Protein AF-A0A355AY82-F1 (afdb_monomer_lite)

Radius of gyration: 20.0 Å; chains: 1; bounding box: 48×55×47 Å

Foldseek 3Di:
DCLQVDVVNVWHFQWEQEQPARDIDGPDDPCDFTRHLPQWDDPHDTPCSNPDHGYHYDFQFFWDQDPNFTAGPVGDTDDPVQWDFADWPQHPHTGITGAGDQSNLVSVLVVLQVCCVVPVDPFFDFSCVTPPPVDQPPHPNHPRQVSGCVRVVVVVSDDPVDDPFQKKWFADQWWFFFADADPPGDGLDGTDGGGFIWGFDDDDDQKTWTFTPDDPRRTGITGNVRIGGD

pLDDT: mean 87.98, std 11.62, range [38.06, 98.38]

Sequence (230 aa):
MRWLCGPAARASAHLVLGRGGGQIVQLAPFNVETWHAGQSRWAGHSGLNGCSIGVEIANAGRLVRSGGALRTWYGATVPDGEALRARHKHEDAPAYWHAYTALQLERALDLARCLAAAYELADILGHEDISPGRKSDPAPAFPLEKIRAAVLDRAAEIDPAFPLEKFREVAPPALNIRIGPGTRFPLADAPLPRGARLRLLEERGGWSRVRVTGGDGLEGWVSSAYIRLV

Secondary structure (DSSP, 8-state):
--GGGSGGG----SEEE-TTT--EEE-S-TTS--SSS-S-EETTEE-GGGG---EEE----EEEEETTEEE-TTSPEEPGGGEEEEE-TT-SSEEEEEPPPHHHHHHHHHHHHHHHHHHT-S----HHHHSTTT---S-TTS-HHHHHHHHTT-GGG--TTS----EEEE-SSEE--BSSSSTTSPBSSSPEETT-EEEEEEEETTEEEEEESSSS--EEEEEGGGEEE-

Structure (mmCIF, N/CA/C/O backbone):
data_AF-A0A355AY82-F1
#
_entry.id   AF-A0A355AY82-F1
#
loop_
_atom_site.group_PDB
_atom_site.id
_atom_site.type_symbol
_atom_site.label_atom_id
_atom_site.label_alt_id
_atom_site.label_comp_id
_atom_site.label_asym_id
_atom_site.label_entity_id
_atom_site.label_seq_id
_atom_site.pdbx_PDB_ins_code
_atom_site.Cartn_x
_atom_site.Cartn_y
_atom_site.Cartn_z
_atom_site.occupancy
_atom_site.B_iso_or_equiv
_atom_site.auth_seq_id
_atom_site.auth_comp_id
_atom_site.auth_asym_id
_atom_site.auth_atom_id
_atom_site.pdbx_PDB_model_num
ATOM 1 N N . MET A 1 1 ? -8.324 10.052 -9.491 1.00 58.62 1 MET A N 1
ATOM 2 C CA . MET A 1 1 ? -7.471 9.145 -10.295 1.00 58.62 1 MET A CA 1
ATOM 3 C C . MET A 1 1 ? -7.012 9.718 -11.643 1.00 58.62 1 MET A C 1
ATOM 5 O O . MET A 1 1 ? -6.029 9.214 -12.150 1.00 58.62 1 MET A O 1
ATOM 9 N N . ARG A 1 2 ? -7.616 10.783 -12.210 1.00 66.44 2 ARG A N 1
ATOM 10 C CA . ARG A 1 2 ? -7.175 11.360 -13.505 1.00 66.44 2 ARG A CA 1
ATOM 11 C C . ARG A 1 2 ? -5.931 12.269 -13.470 1.00 66.44 2 ARG A C 1
ATOM 13 O O . ARG A 1 2 ? -5.403 12.562 -14.532 1.00 66.44 2 ARG A O 1
ATOM 20 N N . TRP A 1 3 ? -5.468 12.719 -12.297 1.00 80.25 3 TRP A N 1
ATOM 21 C CA . TRP A 1 3 ? -4.371 13.701 -12.196 1.00 80.25 3 TRP A CA 1
ATOM 22 C C . TRP A 1 3 ? -3.074 13.218 -12.866 1.00 80.25 3 TRP A C 1
ATOM 24 O O . TRP A 1 3 ? -2.561 13.910 -13.735 1.00 80.25 3 TRP A O 1
ATOM 34 N N . LEU A 1 4 ? -2.618 11.999 -12.555 1.00 84.50 4 LEU A N 1
ATOM 35 C CA . LEU A 1 4 ? -1.378 11.406 -13.090 1.00 84.50 4 LEU A CA 1
ATOM 36 C C . LEU A 1 4 ? -1.417 11.081 -14.595 1.00 84.50 4 LEU A C 1
ATOM 38 O O . LEU A 1 4 ? -0.396 10.718 -15.168 1.00 84.50 4 LEU A O 1
ATOM 42 N N . CYS A 1 5 ? -2.580 11.199 -15.239 1.00 82.62 5 CYS A N 1
ATOM 43 C CA . CYS A 1 5 ? -2.722 11.043 -16.688 1.00 82.62 5 CYS A CA 1
ATOM 44 C C . CYS A 1 5 ? -2.643 12.388 -17.430 1.00 82.62 5 CYS A C 1
ATOM 46 O O . CYS A 1 5 ? -2.661 12.411 -18.658 1.00 82.62 5 CYS A O 1
ATOM 48 N N . GLY A 1 6 ? -2.629 13.512 -16.704 1.00 83.38 6 GLY A N 1
ATOM 49 C CA . GLY A 1 6 ? -2.616 14.852 -17.277 1.00 83.38 6 GLY A CA 1
ATOM 50 C C . GLY A 1 6 ? -1.202 15.439 -17.357 1.00 83.38 6 GLY A C 1
ATOM 51 O O . GLY A 1 6 ? -0.415 15.261 -16.428 1.00 83.38 6 GLY A O 1
ATOM 52 N N . PRO A 1 7 ? -0.881 16.229 -18.399 1.00 82.12 7 PRO A N 1
ATOM 53 C CA . PRO A 1 7 ? 0.446 16.835 -18.552 1.00 82.12 7 PRO A CA 1
ATOM 54 C C . PRO A 1 7 ? 0.803 17.798 -17.405 1.00 82.12 7 PRO A C 1
ATOM 56 O O . PRO A 1 7 ? 1.976 17.973 -17.079 1.00 82.12 7 PRO A O 1
ATOM 59 N N . ALA A 1 8 ? -0.203 18.382 -16.744 1.00 87.12 8 ALA A N 1
ATOM 60 C CA . ALA A 1 8 ? -0.018 19.273 -15.601 1.00 87.12 8 ALA A CA 1
ATOM 61 C C . ALA A 1 8 ? 0.600 18.583 -14.371 1.00 87.12 8 ALA A C 1
ATOM 63 O O . ALA A 1 8 ? 1.224 19.260 -13.556 1.00 87.12 8 ALA A O 1
ATOM 64 N N . ALA A 1 9 ? 0.467 17.257 -14.237 1.00 84.75 9 ALA A N 1
ATOM 65 C CA . ALA A 1 9 ? 1.031 16.529 -13.104 1.00 84.75 9 ALA A CA 1
ATOM 66 C C . ALA A 1 9 ? 2.562 16.504 -13.121 1.00 84.75 9 ALA A C 1
ATOM 68 O O . ALA A 1 9 ? 3.173 16.397 -12.061 1.00 84.75 9 ALA A O 1
ATOM 69 N N . ARG A 1 10 ? 3.176 16.595 -14.314 1.00 88.62 10 ARG A N 1
ATOM 70 C CA . ARG A 1 10 ? 4.633 16.473 -14.522 1.00 88.62 10 ARG A CA 1
ATOM 71 C C . ARG A 1 10 ? 5.236 15.225 -13.850 1.00 88.62 10 ARG A C 1
ATOM 73 O O . ARG A 1 10 ? 6.415 15.214 -13.510 1.00 88.62 10 ARG A O 1
ATOM 80 N N . ALA A 1 11 ? 4.410 14.199 -13.664 1.00 92.88 11 ALA A N 1
ATOM 81 C CA . ALA A 1 11 ? 4.710 12.923 -13.037 1.00 92.88 11 ALA A CA 1
ATOM 82 C C . ALA A 1 11 ? 3.683 11.889 -13.517 1.00 92.88 11 ALA A C 1
ATOM 84 O O . ALA A 1 11 ? 2.543 12.243 -13.832 1.00 92.88 11 ALA A O 1
ATOM 85 N N . SER A 1 12 ? 4.081 10.624 -13.558 1.00 96.00 12 SER A N 1
ATOM 86 C CA . SER A 1 12 ? 3.214 9.497 -13.909 1.00 96.00 12 SER A CA 1
ATOM 87 C C . SER A 1 12 ? 3.677 8.234 -13.189 1.00 96.00 12 SER A C 1
ATOM 89 O O . SER A 1 12 ? 4.809 8.167 -12.721 1.00 96.00 12 SER A O 1
ATOM 91 N N . ALA A 1 13 ? 2.809 7.230 -13.105 1.00 97.25 13 ALA A N 1
ATOM 92 C CA . ALA A 1 13 ? 3.100 5.937 -12.493 1.00 97.25 13 ALA A CA 1
ATOM 93 C C . ALA A 1 13 ? 2.463 4.818 -13.318 1.00 97.25 13 ALA A C 1
ATOM 95 O O . ALA A 1 13 ? 1.551 5.076 -14.105 1.00 97.25 13 ALA A O 1
ATOM 96 N N . HIS A 1 14 ? 2.909 3.577 -13.131 1.00 98.25 14 HIS A N 1
ATOM 97 C CA . HIS A 1 14 ? 2.295 2.434 -13.806 1.00 98.25 14 HIS A CA 1
ATOM 98 C C . HIS A 1 14 ? 0.976 2.055 -13.148 1.00 98.25 14 HIS A C 1
ATOM 100 O O . HIS A 1 14 ? 0.006 1.757 -13.841 1.00 98.25 14 HIS A O 1
ATOM 106 N N . LEU A 1 15 ? 0.933 2.086 -11.815 1.00 97.88 15 LEU A N 1
ATOM 107 C CA . LEU A 1 15 ? -0.210 1.642 -11.025 1.00 97.88 15 LEU A CA 1
ATOM 108 C C . LEU A 1 15 ? -0.613 2.697 -10.000 1.00 97.88 15 LEU A C 1
ATOM 110 O O . LEU A 1 15 ? 0.238 3.377 -9.431 1.00 97.88 15 LEU A O 1
ATOM 114 N N . VAL A 1 16 ? -1.914 2.783 -9.723 1.00 96.94 16 VAL A N 1
ATOM 115 C CA . VAL A 1 16 ? -2.463 3.534 -8.589 1.00 96.94 16 VAL A CA 1
ATOM 116 C C . VAL A 1 16 ? -3.332 2.620 -7.738 1.00 96.94 16 VAL A C 1
ATOM 118 O O . VAL A 1 16 ? -4.312 2.063 -8.232 1.00 96.94 16 VAL A O 1
ATOM 121 N N . LEU A 1 17 ? -3.022 2.537 -6.447 1.00 95.62 17 LEU A N 1
ATOM 122 C CA . LEU A 1 17 ? -3.829 1.871 -5.435 1.00 95.62 17 LEU A CA 1
ATOM 123 C C . LEU A 1 17 ? -4.723 2.884 -4.705 1.00 95.62 17 LEU A C 1
ATOM 125 O O . LEU A 1 17 ? -4.252 3.784 -4.006 1.00 95.62 17 LEU A O 1
ATOM 129 N N . GLY A 1 18 ? -6.036 2.739 -4.864 1.00 93.56 18 GLY A N 1
ATOM 130 C CA . GLY A 1 18 ? -7.030 3.608 -4.237 1.00 93.56 18 GLY A CA 1
ATOM 131 C C . GLY A 1 18 ? -7.314 3.282 -2.765 1.00 93.56 18 GLY A C 1
ATOM 132 O O . GLY A 1 18 ? -7.156 2.150 -2.317 1.00 93.56 18 GLY A O 1
ATOM 133 N N . ARG A 1 19 ? -7.783 4.288 -2.010 1.00 88.12 19 ARG A N 1
ATOM 134 C CA . ARG A 1 19 ? -8.076 4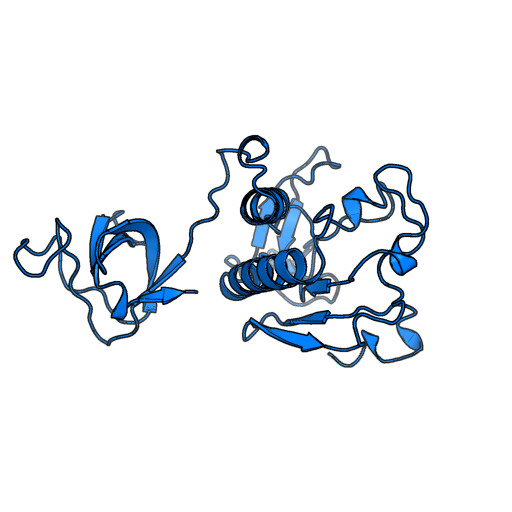.169 -0.567 1.00 88.12 19 ARG A CA 1
ATOM 135 C C . ARG A 1 19 ? -9.386 3.441 -0.243 1.00 88.12 19 ARG A C 1
ATOM 137 O O . ARG A 1 19 ? -9.411 2.627 0.672 1.00 88.12 19 ARG A O 1
ATOM 144 N N . GLY A 1 20 ? -10.464 3.768 -0.963 1.00 74.19 20 GLY A N 1
ATOM 145 C CA . GLY A 1 20 ? -11.844 3.420 -0.582 1.00 74.19 20 GLY A CA 1
ATOM 146 C C . GLY A 1 20 ? -12.311 2.001 -0.922 1.00 74.19 20 GLY A C 1
ATOM 147 O O . GLY A 1 20 ? -13.353 1.590 -0.430 1.00 74.19 20 GLY A O 1
ATOM 148 N N . GLY A 1 21 ? -11.571 1.252 -1.744 1.00 65.06 21 GLY A N 1
ATOM 149 C CA . GLY A 1 21 ? -11.970 -0.103 -2.147 1.00 65.06 21 GLY A CA 1
ATOM 150 C C . GLY A 1 21 ? -10.816 -1.009 -2.564 1.00 65.06 21 GLY A C 1
ATOM 151 O O . GLY A 1 21 ? -11.058 -2.037 -3.187 1.00 65.06 21 GLY A O 1
ATOM 152 N N . GLY A 1 22 ? -9.566 -0.632 -2.268 1.00 72.44 22 GLY A N 1
ATOM 153 C CA . GLY A 1 22 ? -8.396 -1.434 -2.640 1.00 72.44 22 GLY A CA 1
ATOM 154 C C . GLY A 1 22 ? -8.193 -1.581 -4.148 1.00 72.44 22 GLY A C 1
ATOM 155 O O . GLY A 1 22 ? -7.462 -2.465 -4.589 1.00 72.44 22 GLY A O 1
ATOM 156 N N . GLN A 1 23 ? -8.861 -0.749 -4.948 1.00 89.44 23 GLN A N 1
ATOM 157 C CA . GLN A 1 23 ? -8.806 -0.836 -6.394 1.00 89.44 23 GLN A CA 1
ATOM 158 C C . GLN A 1 23 ? -7.401 -0.493 -6.888 1.00 89.44 23 GLN A C 1
ATOM 160 O O . GLN A 1 23 ? -6.842 0.542 -6.517 1.00 89.44 23 GLN A O 1
ATOM 165 N N . ILE A 1 24 ? -6.856 -1.351 -7.743 1.00 95.06 24 ILE A N 1
ATOM 166 C CA . ILE A 1 24 ? -5.592 -1.122 -8.437 1.00 95.06 24 ILE A CA 1
ATOM 167 C C . ILE A 1 24 ? -5.939 -0.757 -9.874 1.00 95.06 24 ILE A C 1
ATOM 169 O O . ILE A 1 24 ? -6.609 -1.518 -10.570 1.00 95.06 24 ILE A O 1
ATOM 173 N N . VAL A 1 25 ? -5.505 0.421 -10.307 1.00 95.31 25 VAL A N 1
ATOM 174 C CA . VAL A 1 25 ? -5.703 0.898 -11.676 1.00 95.31 25 VAL A CA 1
ATOM 175 C C . VAL A 1 25 ? -4.353 0.988 -12.358 1.00 95.31 25 VAL A C 1
ATOM 177 O O . VAL A 1 25 ? -3.456 1.665 -11.859 1.00 95.31 25 VAL A O 1
ATOM 180 N N . GLN A 1 26 ? -4.228 0.339 -13.511 1.00 96.94 26 GLN A N 1
ATOM 181 C CA . GLN A 1 26 ? -3.070 0.487 -14.377 1.00 96.94 26 GLN A CA 1
ATOM 182 C C . GLN A 1 26 ? -3.232 1.710 -15.276 1.00 96.94 26 GLN A C 1
ATOM 184 O O . GLN A 1 26 ? -4.196 1.812 -16.029 1.00 96.94 26 GLN A O 1
ATOM 189 N N . LEU A 1 27 ? -2.297 2.652 -15.159 1.00 95.88 27 LEU A N 1
ATOM 190 C CA . LEU A 1 27 ? -2.262 3.881 -15.951 1.00 95.88 27 LEU A CA 1
ATOM 191 C C . LEU A 1 27 ? -1.325 3.770 -17.156 1.00 95.88 27 LEU A C 1
ATOM 193 O O . LEU A 1 27 ? -1.549 4.445 -18.157 1.00 95.88 27 LEU A O 1
ATOM 197 N N . ALA A 1 28 ? -0.291 2.933 -17.060 1.00 96.50 28 ALA A N 1
ATOM 198 C CA . ALA A 1 28 ? 0.670 2.694 -18.128 1.00 96.50 28 ALA A CA 1
ATOM 199 C C . ALA A 1 28 ? 1.086 1.212 -18.164 1.00 96.50 28 ALA A C 1
ATOM 201 O O . ALA A 1 28 ? 1.125 0.556 -17.115 1.00 96.50 28 ALA A O 1
ATOM 202 N N . PRO A 1 29 ? 1.388 0.657 -19.351 1.00 97.12 29 PRO A N 1
ATOM 203 C CA . PRO A 1 29 ? 1.912 -0.699 -19.463 1.00 97.12 29 PRO A CA 1
ATOM 204 C C . PRO A 1 29 ? 3.313 -0.800 -18.831 1.00 97.12 29 PRO A C 1
ATOM 206 O O . PRO A 1 29 ? 4.030 0.187 -18.743 1.00 97.12 29 PRO A O 1
ATOM 209 N N . PHE A 1 30 ? 3.722 -1.984 -18.370 1.00 97.38 30 PHE A N 1
ATOM 210 C CA . PHE A 1 30 ? 5.009 -2.151 -17.665 1.00 97.38 30 PHE A CA 1
ATOM 211 C C . PHE A 1 30 ? 6.240 -2.130 -18.583 1.00 97.38 30 PHE A C 1
ATOM 213 O O . PHE A 1 30 ? 7.366 -2.164 -18.103 1.00 97.38 30 PHE A O 1
ATOM 220 N N . ASN A 1 31 ? 6.035 -2.095 -19.901 1.00 95.50 31 ASN A N 1
ATOM 221 C CA . ASN A 1 31 ? 7.093 -2.016 -20.908 1.00 95.50 31 ASN A CA 1
ATOM 222 C C . ASN A 1 31 ? 7.358 -0.580 -21.395 1.00 95.50 31 ASN A C 1
ATOM 224 O O . ASN A 1 31 ? 8.009 -0.402 -22.423 1.00 95.50 31 ASN A O 1
ATOM 228 N N . VAL A 1 32 ? 6.833 0.435 -20.702 1.00 96.50 32 VAL A N 1
ATOM 229 C CA . VAL A 1 32 ? 7.143 1.844 -20.970 1.00 96.50 32 VAL A CA 1
ATOM 230 C C . VAL A 1 32 ? 7.661 2.512 -19.711 1.00 96.50 32 VAL A C 1
ATOM 232 O O . VAL A 1 32 ? 7.312 2.123 -18.604 1.00 96.50 32 VAL A O 1
ATOM 235 N N . GLU A 1 33 ? 8.468 3.552 -19.883 1.00 96.94 33 GLU A N 1
ATOM 236 C CA . GLU A 1 33 ? 8.924 4.366 -18.765 1.00 96.94 33 GLU A CA 1
ATOM 237 C C . GLU A 1 33 ? 7.806 5.305 -18.281 1.00 96.94 33 GLU A C 1
ATOM 239 O O . GLU A 1 33 ? 7.163 6.000 -19.073 1.00 96.94 33 GLU A O 1
ATOM 244 N N . THR A 1 34 ? 7.613 5.379 -16.962 1.00 97.25 34 THR A N 1
ATOM 245 C CA . THR A 1 34 ? 6.800 6.420 -16.312 1.00 97.25 34 THR A CA 1
ATOM 246 C C . THR A 1 34 ? 7.669 7.333 -15.452 1.00 97.25 34 THR A C 1
ATOM 248 O O . THR A 1 34 ? 8.759 6.966 -15.018 1.00 97.25 34 THR A O 1
ATOM 251 N N . TRP A 1 35 ? 7.191 8.544 -15.179 1.00 96.62 35 TRP A N 1
ATOM 252 C CA . TRP A 1 35 ? 7.944 9.583 -14.478 1.00 96.62 35 TRP A CA 1
ATOM 253 C C . TRP A 1 35 ? 7.607 9.609 -12.984 1.00 96.62 35 TRP A C 1
ATOM 255 O O . TRP A 1 35 ? 7.023 10.577 -12.495 1.00 96.62 35 TRP A O 1
ATOM 265 N N . HIS A 1 36 ? 7.965 8.540 -12.270 1.00 97.00 36 HIS A N 1
ATOM 266 C CA . HIS A 1 36 ? 7.652 8.361 -10.845 1.00 97.00 36 HIS A CA 1
ATOM 267 C C . HIS A 1 36 ? 8.867 8.598 -9.934 1.00 97.00 36 HIS A C 1
ATOM 269 O O . HIS A 1 36 ? 8.765 9.303 -8.934 1.00 97.00 36 HIS A O 1
ATOM 275 N N . ALA A 1 37 ? 10.042 8.066 -10.278 1.00 96.62 37 ALA A N 1
ATOM 276 C CA . ALA A 1 37 ? 11.237 8.113 -9.436 1.00 96.62 37 ALA A CA 1
ATOM 277 C C . ALA A 1 37 ? 11.999 9.448 -9.549 1.00 96.62 37 ALA A C 1
ATOM 279 O O . ALA A 1 37 ? 12.500 9.977 -8.550 1.00 96.62 37 ALA A O 1
ATOM 280 N N . GLY A 1 38 ? 12.083 10.030 -10.749 1.00 95.00 38 GLY A N 1
ATOM 281 C CA . GLY A 1 38 ? 12.852 11.257 -10.991 1.00 95.00 38 GLY A CA 1
ATOM 282 C C . GLY A 1 38 ? 14.349 11.083 -10.687 1.00 95.00 38 GLY A C 1
ATOM 283 O O . GLY A 1 38 ? 14.916 10.017 -10.929 1.00 95.00 38 GLY A O 1
ATOM 284 N N . GLN A 1 39 ? 15.008 12.118 -10.144 1.00 95.50 39 GLN A N 1
ATOM 285 C CA . GLN A 1 39 ? 16.435 12.060 -9.784 1.00 95.50 39 GLN A CA 1
ATOM 286 C C . GLN A 1 39 ? 16.667 11.045 -8.657 1.00 95.50 39 GLN A C 1
ATOM 288 O O . GLN A 1 39 ? 16.445 11.348 -7.492 1.00 95.50 39 GLN A O 1
ATOM 293 N N . SER A 1 40 ? 17.094 9.835 -8.976 1.00 97.12 40 SER A N 1
ATOM 294 C CA . SER A 1 40 ? 17.069 8.719 -8.027 1.00 97.12 40 SER A CA 1
ATOM 295 C C . SER A 1 40 ? 18.318 7.861 -8.140 1.00 97.12 40 SER A C 1
ATOM 297 O O . SER A 1 40 ? 18.946 7.849 -9.202 1.00 97.12 40 SER A O 1
ATOM 299 N N . ARG A 1 41 ? 18.692 7.171 -7.055 1.00 93.62 41 ARG A N 1
ATOM 300 C CA . ARG A 1 41 ? 19.822 6.231 -7.018 1.00 93.62 41 ARG A CA 1
ATOM 301 C C . ARG A 1 41 ? 19.541 5.054 -6.086 1.00 93.62 41 ARG A C 1
ATOM 303 O O . ARG A 1 41 ? 19.040 5.264 -4.989 1.00 93.62 41 ARG A O 1
ATOM 310 N N . TRP A 1 42 ? 19.906 3.844 -6.503 1.00 94.00 42 TRP A N 1
ATOM 311 C CA . TRP A 1 42 ? 19.868 2.634 -5.673 1.00 94.00 42 TRP A CA 1
ATOM 312 C C . TRP A 1 42 ? 20.812 1.575 -6.233 1.00 94.00 42 TRP A C 1
ATOM 314 O O . TRP A 1 42 ? 20.879 1.417 -7.448 1.00 94.00 42 TRP A O 1
ATOM 324 N N . ALA A 1 43 ? 21.531 0.854 -5.367 1.00 88.81 43 ALA A N 1
ATOM 325 C CA . ALA A 1 43 ? 22.388 -0.279 -5.747 1.00 88.81 43 ALA A CA 1
ATOM 326 C C . ALA A 1 43 ? 23.308 -0.017 -6.967 1.00 88.81 43 ALA A C 1
ATOM 328 O O . ALA A 1 43 ? 23.447 -0.855 -7.849 1.00 88.81 43 ALA A O 1
ATOM 329 N N . GLY A 1 44 ? 23.910 1.176 -7.054 1.00 87.75 44 GLY A N 1
ATOM 330 C CA . GLY A 1 44 ? 24.782 1.569 -8.175 1.00 87.75 44 GLY A CA 1
ATOM 331 C C . GLY A 1 44 ? 24.055 2.087 -9.425 1.00 87.75 44 GLY A C 1
ATOM 332 O O . GLY A 1 44 ? 24.690 2.688 -10.290 1.00 87.75 44 GLY A O 1
ATOM 333 N N . HIS A 1 45 ? 22.731 1.959 -9.501 1.00 90.38 45 HIS A N 1
ATOM 334 C CA . HIS A 1 45 ? 21.908 2.525 -10.568 1.00 90.38 45 HIS A CA 1
ATOM 335 C C . HIS A 1 45 ? 21.527 3.977 -10.275 1.00 90.38 45 HIS A C 1
ATOM 337 O O . HIS A 1 45 ? 21.406 4.395 -9.123 1.00 90.38 45 HIS A O 1
ATOM 343 N N . SER A 1 46 ? 21.337 4.764 -11.334 1.00 94.88 46 SER A N 1
ATOM 344 C CA . SER A 1 46 ? 20.858 6.148 -11.270 1.00 94.88 46 SER A CA 1
ATOM 345 C C . SER A 1 46 ? 19.765 6.365 -12.309 1.00 94.88 46 SER A C 1
ATOM 347 O O . SER A 1 46 ? 19.847 5.794 -13.389 1.00 94.88 46 SER A O 1
ATOM 349 N N . GLY A 1 47 ? 18.771 7.200 -12.000 1.00 95.69 47 GLY A N 1
ATOM 350 C CA . GLY A 1 47 ? 17.633 7.433 -12.895 1.00 95.69 47 GLY A CA 1
ATOM 351 C C . GLY A 1 47 ? 16.733 6.203 -12.998 1.00 95.69 47 GLY A C 1
ATOM 352 O O . GLY A 1 47 ? 16.610 5.599 -14.056 1.00 95.69 47 GLY A O 1
ATOM 353 N N . LEU A 1 48 ? 16.109 5.828 -11.882 1.00 97.12 48 LEU A N 1
ATOM 354 C CA . LEU A 1 48 ? 15.447 4.532 -11.736 1.00 97.12 48 LEU A CA 1
ATOM 355 C C . LEU A 1 48 ? 14.163 4.394 -12.559 1.00 97.12 48 LEU A C 1
ATOM 357 O O . LEU A 1 48 ? 13.745 3.267 -12.774 1.00 97.12 48 LEU A O 1
ATOM 361 N N . ASN A 1 49 ? 13.585 5.484 -13.089 1.00 97.62 49 ASN A N 1
ATOM 362 C CA . ASN A 1 49 ? 12.399 5.418 -13.958 1.00 97.62 49 ASN A CA 1
ATOM 363 C C . ASN A 1 49 ? 12.523 4.328 -15.042 1.00 97.62 49 ASN A C 1
ATOM 365 O O . ASN A 1 49 ? 11.562 3.602 -15.282 1.00 97.62 49 ASN A O 1
ATOM 369 N N . GLY A 1 50 ? 13.703 4.206 -15.665 1.00 95.88 50 GLY A N 1
ATOM 370 C CA . GLY A 1 50 ? 13.958 3.263 -16.756 1.00 95.88 50 GLY A CA 1
ATOM 371 C C . GLY A 1 50 ? 14.170 1.807 -16.321 1.00 95.88 50 GLY A C 1
ATOM 372 O O . GLY A 1 50 ? 14.284 0.935 -17.177 1.00 95.88 50 GLY A O 1
ATOM 373 N N . CYS A 1 51 ? 14.240 1.523 -15.017 1.00 95.31 51 CYS A N 1
ATOM 374 C CA . CYS A 1 51 ? 14.424 0.173 -14.475 1.00 95.31 51 CYS A CA 1
ATOM 375 C C . CYS A 1 51 ? 13.520 -0.144 -13.270 1.00 95.31 51 CYS A C 1
ATOM 377 O O . CYS A 1 51 ? 13.801 -1.083 -12.524 1.00 95.31 51 CYS A O 1
ATOM 379 N N . SER A 1 52 ? 12.432 0.608 -13.066 1.00 97.81 52 SER A N 1
ATOM 380 C CA . SER A 1 52 ? 11.493 0.372 -11.966 1.00 97.81 52 SER A CA 1
ATOM 381 C C . SER A 1 52 ? 10.029 0.490 -12.372 1.00 97.81 52 SER A C 1
ATOM 383 O O . SER A 1 52 ? 9.651 1.258 -13.256 1.00 97.81 52 SER A O 1
ATOM 385 N N . ILE A 1 53 ? 9.172 -0.238 -11.652 1.00 98.38 53 ILE A N 1
ATOM 386 C CA . ILE A 1 53 ? 7.717 -0.129 -11.757 1.00 98.38 53 ILE A CA 1
ATOM 387 C C . ILE A 1 53 ? 7.200 0.805 -10.653 1.00 98.38 53 ILE A C 1
ATOM 389 O O . ILE A 1 53 ? 7.089 0.416 -9.496 1.00 98.38 53 ILE A O 1
ATOM 393 N N . GLY A 1 54 ? 6.848 2.042 -11.012 1.00 97.94 54 GLY A N 1
ATOM 394 C CA . GLY A 1 54 ? 6.186 2.994 -10.116 1.00 97.94 54 GLY A CA 1
ATOM 395 C C . GLY A 1 54 ? 4.758 2.610 -9.718 1.00 97.94 54 GLY A C 1
ATOM 396 O O . GLY A 1 54 ? 3.895 2.427 -10.585 1.00 97.94 54 GLY A O 1
ATOM 397 N N . VAL A 1 55 ? 4.508 2.567 -8.407 1.00 97.81 55 VAL A N 1
ATOM 398 C CA . VAL A 1 55 ? 3.195 2.340 -7.787 1.00 97.81 55 VAL A CA 1
ATOM 399 C C . VAL A 1 55 ? 2.865 3.511 -6.868 1.00 97.81 55 VAL A C 1
ATOM 401 O O . VAL A 1 55 ? 3.574 3.769 -5.903 1.00 97.81 55 VAL A O 1
ATOM 404 N N . GLU A 1 56 ? 1.762 4.193 -7.146 1.00 96.88 56 GLU A N 1
ATOM 405 C CA . GLU A 1 56 ? 1.246 5.285 -6.321 1.00 96.88 56 GLU A CA 1
ATOM 406 C C . GLU A 1 56 ? 0.144 4.768 -5.397 1.00 96.88 56 GLU A C 1
ATOM 408 O O . GLU A 1 56 ? -0.791 4.102 -5.844 1.00 96.88 56 GLU A O 1
ATOM 413 N N . ILE A 1 57 ? 0.207 5.086 -4.105 1.00 95.56 57 ILE A N 1
ATOM 414 C CA . ILE A 1 57 ? -0.807 4.664 -3.131 1.00 95.56 57 ILE A CA 1
ATOM 415 C C . ILE A 1 57 ? -1.518 5.903 -2.601 1.00 95.56 57 ILE A C 1
ATOM 417 O O . ILE A 1 57 ? -0.906 6.781 -2.002 1.00 95.56 57 ILE A O 1
ATOM 421 N N . ALA A 1 58 ? -2.835 5.978 -2.802 1.00 94.38 58 ALA A N 1
ATOM 422 C CA . ALA A 1 58 ? -3.629 7.139 -2.420 1.00 94.38 58 ALA A CA 1
ATOM 423 C C . ALA A 1 58 ? -3.584 7.375 -0.900 1.00 94.38 58 ALA A C 1
ATOM 425 O O . ALA A 1 58 ? -4.250 6.687 -0.122 1.00 94.38 58 ALA A O 1
ATOM 426 N N . ASN A 1 59 ? -2.817 8.375 -0.481 1.00 94.94 59 ASN A N 1
ATOM 427 C CA . ASN A 1 59 ? -2.622 8.744 0.912 1.00 94.94 59 ASN A CA 1
ATOM 428 C C . ASN A 1 59 ? -2.359 10.260 1.009 1.00 94.94 59 ASN A C 1
ATOM 430 O O . ASN A 1 59 ? -2.022 10.905 0.020 1.00 94.94 59 ASN A O 1
ATOM 434 N N . ALA A 1 60 ? -2.574 10.851 2.186 1.00 95.12 60 ALA A N 1
ATOM 435 C CA . ALA A 1 60 ? -2.378 12.293 2.383 1.00 95.12 60 ALA A CA 1
ATOM 436 C C . ALA A 1 60 ? -0.980 12.629 2.924 1.00 95.12 60 ALA A C 1
ATOM 438 O O . ALA A 1 60 ? -0.626 13.803 2.988 1.00 95.12 60 ALA A O 1
ATOM 439 N N . GLY A 1 61 ? -0.198 11.618 3.307 1.00 95.31 61 GLY A N 1
ATOM 440 C CA . GLY A 1 61 ? 1.117 11.768 3.903 1.00 95.31 61 GLY A CA 1
ATOM 441 C C . GLY A 1 61 ? 1.041 12.427 5.275 1.00 95.31 61 GLY A C 1
ATOM 442 O O . GLY A 1 61 ? 0.246 12.036 6.134 1.00 95.31 61 GLY A O 1
ATOM 443 N N . ARG A 1 62 ? 1.899 13.425 5.486 1.00 95.38 62 ARG A N 1
ATOM 444 C CA . ARG A 1 62 ? 2.034 14.143 6.756 1.00 95.38 62 ARG A CA 1
ATOM 445 C C . ARG A 1 62 ? 0.780 14.962 7.068 1.00 95.38 62 ARG A C 1
ATOM 447 O O . ARG A 1 62 ? 0.229 15.637 6.199 1.00 95.38 62 ARG A O 1
ATOM 454 N N . LEU A 1 63 ? 0.355 14.924 8.326 1.00 95.94 63 LEU A N 1
ATOM 455 C CA . LEU A 1 63 ? -0.804 15.651 8.835 1.00 95.94 63 LEU A CA 1
ATOM 456 C C . LEU A 1 63 ? -0.375 16.869 9.646 1.00 95.94 63 LEU A C 1
ATOM 458 O O . LEU A 1 63 ? 0.634 16.849 10.353 1.00 95.94 63 LEU A O 1
ATOM 462 N N . VAL A 1 64 ? -1.191 17.917 9.587 1.00 94.25 64 VAL A N 1
ATOM 463 C CA . VAL A 1 64 ? -0.986 19.161 10.332 1.00 94.25 64 VAL A CA 1
ATOM 464 C C . VAL A 1 64 ? -2.080 19.300 11.381 1.00 94.25 64 VAL A C 1
ATOM 466 O O . VAL A 1 64 ? -3.258 19.090 11.096 1.00 94.25 64 VAL A O 1
ATOM 469 N N . ARG A 1 65 ? -1.707 19.669 12.608 1.00 92.56 65 ARG A N 1
ATOM 470 C CA . ARG A 1 65 ? -2.675 19.991 13.660 1.00 92.56 65 ARG A CA 1
ATOM 471 C C . ARG A 1 65 ? -3.152 21.433 13.483 1.00 92.56 65 ARG A C 1
ATOM 473 O O . ARG A 1 65 ? -2.341 22.351 13.489 1.00 92.56 65 ARG A O 1
ATOM 480 N N . SER A 1 66 ? -4.459 21.628 13.334 1.00 91.81 66 SER A N 1
ATOM 481 C CA . SER A 1 66 ? -5.079 22.946 13.165 1.00 91.81 66 SER A CA 1
ATOM 482 C C . SER A 1 66 ? -6.489 22.963 13.756 1.00 91.81 66 SER A C 1
ATOM 484 O O . SER A 1 66 ? -7.318 22.107 13.437 1.00 91.81 66 SER A O 1
ATOM 486 N N . GLY A 1 67 ? -6.757 23.930 14.642 1.00 86.06 67 GLY A N 1
ATOM 487 C CA . GLY A 1 67 ? -8.052 24.068 15.320 1.00 86.06 67 GLY A CA 1
ATOM 488 C C . GLY A 1 67 ? -8.428 22.855 16.179 1.00 86.06 67 GLY A C 1
ATOM 489 O O . GLY A 1 67 ? -9.577 22.436 16.174 1.00 86.06 67 GLY A O 1
ATOM 490 N N . GLY A 1 68 ? -7.449 22.231 16.844 1.00 88.88 68 GLY A N 1
ATOM 491 C CA . GLY A 1 68 ? -7.655 21.035 17.676 1.00 88.88 68 GLY A CA 1
ATOM 492 C C . GLY A 1 68 ? -7.735 19.706 16.911 1.00 88.88 68 GLY A C 1
ATOM 493 O O . GLY A 1 68 ? -7.532 18.662 17.525 1.00 88.88 68 GLY A O 1
ATOM 494 N N . ALA A 1 69 ? -7.924 19.739 15.589 1.00 93.50 69 ALA A N 1
ATOM 495 C CA . ALA A 1 69 ? -8.038 18.564 14.727 1.00 93.50 69 ALA A CA 1
ATOM 496 C C . ALA A 1 69 ? -6.775 18.315 13.885 1.00 93.50 69 ALA A C 1
ATOM 498 O O . ALA A 1 69 ? -5.984 19.228 13.631 1.00 93.50 69 ALA A O 1
ATOM 499 N N . LEU A 1 70 ? -6.595 17.074 13.428 1.00 96.12 70 LEU A N 1
ATOM 500 C CA . LEU A 1 70 ? -5.601 16.725 12.412 1.00 96.12 70 LEU A CA 1
ATOM 501 C C . LEU A 1 70 ? -6.178 16.955 11.015 1.00 96.12 70 LEU A C 1
ATOM 503 O O . LEU A 1 70 ? -7.345 16.661 10.758 1.00 96.12 70 LEU A O 1
ATOM 507 N N . ARG A 1 71 ? -5.359 17.498 10.113 1.00 96.69 71 ARG A N 1
ATOM 508 C CA . ARG A 1 71 ? -5.765 17.850 8.751 1.00 96.69 71 ARG A CA 1
ATOM 509 C C . ARG A 1 71 ? -4.746 17.412 7.712 1.00 96.69 71 ARG A C 1
ATOM 511 O O . ARG A 1 71 ? -3.544 17.397 7.976 1.00 96.69 71 ARG A O 1
ATOM 518 N N . THR A 1 72 ? -5.240 17.091 6.522 1.00 96.00 72 THR A N 1
ATOM 519 C CA . THR A 1 72 ? -4.423 16.865 5.326 1.00 96.00 72 THR A CA 1
ATOM 520 C C . TH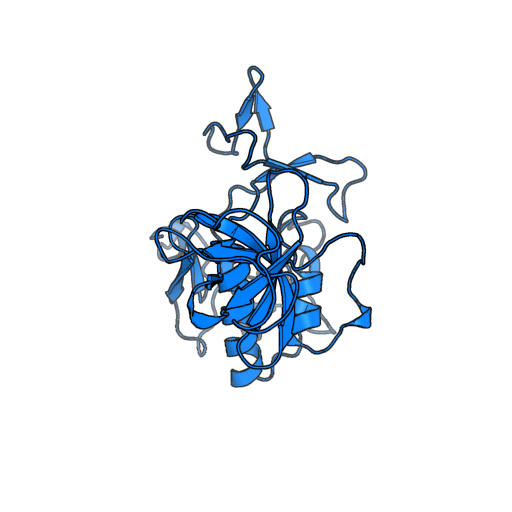R A 1 72 ? -3.844 18.184 4.807 1.00 96.00 72 THR A C 1
ATOM 522 O O . THR A 1 72 ? -4.320 19.267 5.156 1.00 96.00 72 THR A O 1
ATOM 525 N N . TRP A 1 73 ? -2.854 18.114 3.913 1.00 93.38 73 TRP A N 1
ATOM 526 C CA . TRP A 1 73 ? -2.283 19.303 3.265 1.00 93.38 73 TRP A CA 1
ATOM 527 C C . TRP A 1 73 ? -3.301 20.095 2.422 1.00 93.38 73 TRP A C 1
ATOM 529 O O . TRP A 1 73 ? -3.126 21.292 2.219 1.00 93.38 73 TRP A O 1
ATOM 539 N N . TYR A 1 74 ? -4.385 19.452 1.973 1.00 92.38 74 TYR A N 1
ATOM 540 C CA . TYR A 1 74 ? -5.500 20.084 1.255 1.00 92.38 74 TYR A CA 1
ATOM 541 C C . TYR A 1 74 ? -6.673 20.479 2.176 1.00 92.38 74 TYR A C 1
ATOM 543 O O . TYR A 1 74 ? -7.767 20.771 1.701 1.00 92.38 74 TYR A O 1
ATOM 551 N N . GLY A 1 75 ? -6.463 20.489 3.497 1.00 92.69 75 GLY A N 1
ATOM 552 C CA . GLY A 1 75 ? -7.379 21.077 4.482 1.00 92.69 75 GLY A CA 1
ATOM 553 C C . GLY A 1 75 ? -8.493 20.163 5.002 1.00 92.69 75 GLY A C 1
ATOM 554 O O . GLY A 1 75 ? -9.235 20.571 5.904 1.00 92.69 75 GLY A O 1
ATOM 555 N N . ALA A 1 76 ? -8.598 18.928 4.507 1.00 93.94 76 ALA A N 1
ATOM 556 C CA . ALA A 1 76 ? -9.599 17.977 4.983 1.00 93.94 76 ALA A CA 1
ATOM 557 C C . ALA A 1 76 ? -9.276 17.509 6.407 1.00 93.94 76 ALA A C 1
ATOM 559 O O . ALA A 1 76 ? -8.124 17.217 6.723 1.00 93.94 76 ALA A O 1
ATOM 560 N N . THR A 1 77 ? -10.296 17.433 7.260 1.00 95.50 77 THR A N 1
ATOM 561 C CA . THR A 1 77 ? -10.173 16.870 8.611 1.00 95.50 77 THR A CA 1
ATOM 562 C C . THR A 1 77 ? -9.951 15.361 8.531 1.00 95.50 77 THR A C 1
ATOM 564 O O . THR A 1 77 ? -10.650 14.679 7.785 1.00 95.50 77 THR A O 1
ATOM 567 N N . VAL A 1 78 ? -9.004 14.844 9.314 1.00 91.69 78 VAL A N 1
ATOM 568 C CA . VAL A 1 78 ? -8.709 13.410 9.418 1.00 91.69 78 VAL A CA 1
ATOM 569 C C . VAL A 1 78 ? -9.316 12.862 10.712 1.00 91.69 78 VAL A C 1
ATOM 571 O O . VAL A 1 78 ? -9.043 13.432 11.771 1.00 91.69 78 VAL A O 1
ATOM 574 N N . PRO A 1 79 ? -10.127 11.789 10.656 1.00 85.56 79 PRO A N 1
ATOM 575 C CA . PRO A 1 79 ? -10.630 11.115 11.851 1.00 85.56 79 PRO A CA 1
ATOM 576 C C . PRO A 1 79 ? -9.492 10.575 12.727 1.00 85.56 79 PRO A C 1
ATOM 578 O O . PRO A 1 79 ? -8.474 10.124 12.204 1.00 85.56 79 PRO A O 1
ATOM 581 N N . ASP A 1 80 ? -9.683 10.535 14.047 1.00 74.00 80 ASP A N 1
ATOM 582 C CA . ASP A 1 80 ? -8.643 10.090 14.991 1.00 74.00 80 ASP A CA 1
ATOM 583 C C . ASP A 1 80 ? -8.117 8.673 14.688 1.00 74.00 80 ASP A C 1
ATOM 585 O O . ASP A 1 80 ? -6.922 8.414 14.811 1.00 74.00 80 ASP A O 1
ATOM 589 N N . GLY A 1 81 ? -8.984 7.770 14.210 1.00 78.94 81 GLY A N 1
ATOM 590 C CA . GLY A 1 81 ? -8.616 6.403 13.814 1.00 78.94 81 GLY A CA 1
ATOM 591 C C . GLY A 1 81 ? -7.865 6.285 12.481 1.00 78.94 81 GLY A C 1
ATOM 592 O O . GLY A 1 81 ? -7.426 5.195 12.121 1.00 78.94 81 GLY A O 1
ATOM 593 N N . GLU A 1 82 ? -7.711 7.382 11.739 1.00 86.56 82 GLU A N 1
ATOM 594 C CA . GLU A 1 82 ? -6.994 7.432 10.460 1.00 86.56 82 GLU A CA 1
ATOM 595 C C . GLU A 1 82 ? -5.660 8.183 10.572 1.00 86.56 82 GLU A C 1
ATOM 597 O O . GLU A 1 82 ? -5.003 8.446 9.565 1.00 86.56 82 GLU A O 1
ATOM 602 N N . ALA A 1 83 ? -5.220 8.506 11.788 1.00 87.75 83 ALA A N 1
ATOM 603 C CA . ALA A 1 83 ? -3.933 9.129 12.041 1.00 87.75 83 ALA A CA 1
ATOM 604 C C . ALA A 1 83 ? -3.002 8.193 12.818 1.00 87.75 83 ALA A C 1
ATOM 606 O O . ALA A 1 83 ? -3.370 7.606 13.831 1.00 87.75 83 ALA A O 1
ATOM 607 N N . LEU A 1 84 ? -1.751 8.109 12.373 1.00 88.38 84 LEU A N 1
ATOM 608 C CA . LEU A 1 84 ? -0.676 7.422 13.074 1.00 88.38 84 LEU A CA 1
ATOM 609 C C . LEU A 1 84 ? 0.343 8.449 13.560 1.00 88.38 84 LEU A C 1
ATOM 611 O O . LEU A 1 84 ? 0.867 9.229 12.766 1.00 88.38 84 LEU A O 1
ATOM 615 N N . ARG A 1 85 ? 0.674 8.422 14.852 1.00 89.06 85 ARG A N 1
ATOM 616 C CA . ARG A 1 85 ? 1.817 9.176 15.375 1.00 89.06 85 ARG A CA 1
ATOM 617 C C . ARG A 1 85 ? 3.068 8.307 15.306 1.00 89.06 85 ARG A C 1
ATOM 619 O O . ARG A 1 85 ? 3.208 7.378 16.094 1.00 89.06 85 ARG A O 1
ATOM 626 N N . ALA A 1 86 ? 3.974 8.622 14.388 1.00 86.38 86 ALA A N 1
ATOM 627 C CA . ALA A 1 86 ? 5.195 7.854 14.160 1.00 86.38 86 ALA A CA 1
ATOM 628 C C . ALA A 1 86 ? 6.379 8.765 13.816 1.00 86.38 86 ALA A C 1
ATOM 630 O O . ALA A 1 86 ? 6.211 9.870 13.289 1.00 86.38 86 ALA A O 1
ATOM 631 N N . ARG A 1 87 ? 7.588 8.291 14.125 1.00 87.19 87 ARG A N 1
ATOM 632 C CA . ARG A 1 87 ? 8.842 8.946 13.743 1.00 87.19 87 ARG A CA 1
ATOM 633 C C . ARG A 1 87 ? 9.260 8.453 12.361 1.00 87.19 87 ARG A C 1
ATOM 635 O O . ARG A 1 87 ? 9.326 7.250 12.137 1.00 87.19 87 ARG A O 1
ATOM 642 N N . HIS A 1 88 ? 9.530 9.382 11.453 1.00 87.88 88 HIS A N 1
ATOM 643 C CA . HIS A 1 88 ? 10.133 9.071 10.160 1.00 87.88 88 HIS A CA 1
ATOM 644 C C . HIS A 1 88 ? 11.615 8.745 10.357 1.00 87.88 88 HIS A C 1
ATOM 646 O O . HIS A 1 88 ? 12.273 9.389 11.168 1.00 87.88 88 HIS A O 1
ATOM 652 N N . LYS A 1 89 ? 12.190 7.820 9.583 1.00 82.31 89 LYS A N 1
ATOM 653 C CA . LYS A 1 89 ? 13.616 7.430 9.693 1.00 82.31 89 LYS A CA 1
ATOM 654 C C . LYS A 1 89 ? 14.637 8.544 9.392 1.00 82.31 89 LYS A C 1
ATOM 656 O O . LYS A 1 89 ? 15.837 8.327 9.510 1.00 82.31 89 LYS A O 1
ATOM 661 N N . HIS A 1 90 ? 14.167 9.724 8.991 1.00 83.12 90 HIS A N 1
ATOM 662 C CA . HIS A 1 90 ? 14.981 10.893 8.640 1.00 83.12 90 HIS A CA 1
ATOM 663 C C . HIS A 1 90 ? 14.593 12.130 9.466 1.00 83.12 90 HIS A C 1
ATOM 665 O O . HIS A 1 90 ? 15.042 13.230 9.166 1.00 83.12 90 HIS A O 1
ATOM 671 N N . GLU A 1 91 ? 13.741 11.965 10.483 1.00 84.44 91 GLU A N 1
ATOM 672 C CA . GLU A 1 91 ? 13.328 13.032 11.395 1.00 84.44 91 GLU A CA 1
ATOM 673 C C . GLU A 1 91 ? 13.606 12.610 12.844 1.00 84.44 91 GLU A C 1
ATOM 675 O O . GLU A 1 91 ? 13.397 11.455 13.221 1.00 84.44 91 GLU A O 1
ATOM 680 N N . ASP A 1 92 ? 14.006 13.564 13.683 1.00 85.00 92 ASP A N 1
ATOM 681 C CA . ASP A 1 92 ? 14.280 13.300 15.102 1.00 85.00 92 ASP A CA 1
ATOM 682 C C . ASP A 1 92 ? 12.994 13.176 15.932 1.00 85.00 92 ASP A C 1
ATOM 684 O O . ASP A 1 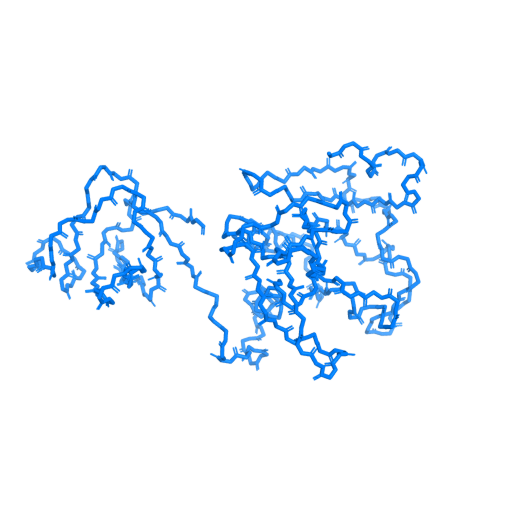92 ? 12.921 12.422 16.908 1.00 85.00 92 ASP A O 1
ATOM 688 N N . ALA A 1 93 ? 11.947 13.902 15.533 1.00 87.12 93 ALA A N 1
ATOM 689 C CA . ALA A 1 93 ? 10.690 13.986 16.259 1.00 87.12 93 ALA A CA 1
ATOM 690 C C . ALA A 1 93 ? 9.564 13.201 15.561 1.00 87.12 93 ALA A C 1
ATOM 692 O O . ALA A 1 93 ? 9.482 13.167 14.333 1.00 87.12 93 ALA A O 1
ATOM 693 N N . PRO A 1 94 ? 8.645 12.587 16.325 1.00 91.12 94 PRO A N 1
ATOM 694 C CA . PRO A 1 94 ? 7.449 11.980 15.759 1.00 91.12 94 PRO A CA 1
ATOM 695 C C . PRO A 1 94 ? 6.483 13.038 15.213 1.00 91.12 94 PRO A C 1
ATOM 697 O O . PRO A 1 94 ? 6.251 14.077 15.836 1.00 91.12 94 PRO A O 1
ATOM 700 N N . ALA A 1 95 ? 5.837 12.707 14.100 1.00 92.25 95 ALA A N 1
ATOM 701 C CA . ALA A 1 95 ? 4.783 13.497 13.477 1.00 92.25 95 ALA A CA 1
ATOM 702 C C . ALA A 1 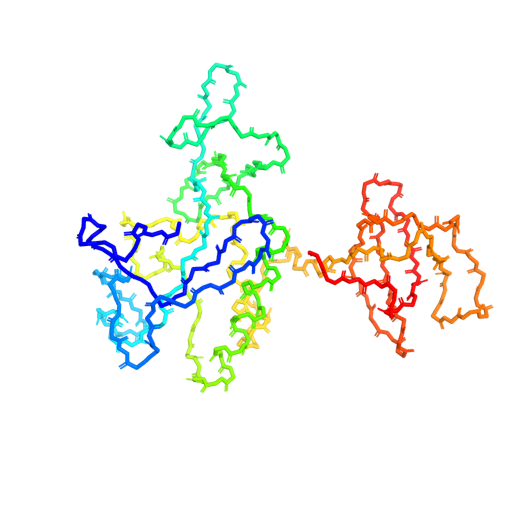95 ? 3.502 12.663 13.329 1.00 92.25 95 ALA A C 1
ATOM 704 O O . ALA A 1 95 ? 3.496 11.454 13.573 1.00 92.25 95 ALA A O 1
ATOM 705 N N . TYR A 1 96 ? 2.407 13.320 12.950 1.00 93.75 96 TYR A N 1
ATOM 706 C CA . TYR A 1 96 ? 1.178 12.633 12.568 1.00 93.75 96 TYR A CA 1
ATOM 707 C C . TYR A 1 96 ? 1.186 12.355 11.067 1.00 93.75 96 TYR A C 1
ATOM 709 O O . TYR A 1 96 ? 1.491 13.236 10.264 1.00 93.75 96 TYR A O 1
ATOM 717 N N . TRP A 1 97 ? 0.819 11.136 10.702 1.00 94.62 97 TRP A N 1
ATOM 718 C CA . TRP A 1 97 ? 0.771 10.631 9.337 1.00 94.62 97 TRP A CA 1
ATOM 719 C C . TRP A 1 97 ? -0.609 10.055 9.063 1.00 94.62 97 TRP A C 1
ATOM 721 O O . TRP A 1 97 ? -1.232 9.475 9.951 1.00 94.62 97 TRP A O 1
ATOM 731 N N . HIS A 1 98 ? -1.093 10.203 7.838 1.00 95.12 98 HIS A N 1
ATOM 732 C CA . HIS A 1 98 ? -2.343 9.593 7.418 1.00 95.12 98 HIS A CA 1
ATOM 733 C C . HIS A 1 98 ? -2.152 8.077 7.308 1.00 95.12 98 HIS A C 1
ATOM 735 O O . HIS A 1 98 ? -1.374 7.590 6.486 1.00 95.12 98 HIS A O 1
ATOM 741 N N . ALA A 1 99 ? -2.856 7.321 8.145 1.00 90.75 99 ALA A N 1
ATOM 742 C CA . ALA A 1 99 ? -2.779 5.870 8.162 1.00 90.75 99 ALA A CA 1
ATOM 743 C C . ALA A 1 99 ? -3.329 5.285 6.854 1.00 90.75 99 ALA A C 1
ATOM 745 O O . ALA A 1 99 ? -4.342 5.749 6.322 1.00 90.75 99 ALA A O 1
ATOM 746 N N . TYR A 1 100 ? -2.680 4.244 6.338 1.00 89.62 100 TYR A N 1
ATOM 747 C CA . TYR A 1 100 ? -3.220 3.444 5.239 1.00 89.62 100 TYR A CA 1
ATOM 748 C C . TYR A 1 100 ? -4.341 2.544 5.758 1.00 89.62 100 TYR A C 1
ATOM 750 O O . TYR A 1 100 ? -4.291 2.068 6.893 1.00 89.62 100 TYR A O 1
ATOM 758 N N . THR A 1 101 ? -5.365 2.314 4.938 1.00 84.25 101 THR A N 1
ATOM 759 C CA . THR A 1 101 ? -6.415 1.354 5.297 1.00 84.25 101 THR A CA 1
ATOM 760 C C . THR A 1 101 ? -5.853 -0.066 5.252 1.00 84.25 101 THR A C 1
ATOM 762 O O . THR A 1 101 ? -4.922 -0.345 4.496 1.00 84.25 101 THR A O 1
ATOM 765 N N . ALA A 1 102 ? -6.429 -0.981 6.032 1.00 78.56 102 ALA A N 1
ATOM 766 C CA . ALA A 1 102 ? -6.027 -2.389 6.008 1.00 78.56 102 ALA A CA 1
ATOM 767 C C . ALA A 1 102 ? -6.108 -2.971 4.578 1.00 78.56 102 ALA A C 1
ATOM 769 O O . ALA A 1 102 ? -5.129 -3.532 4.088 1.00 78.56 102 ALA A O 1
ATOM 770 N N . LEU A 1 103 ? -7.170 -2.626 3.841 1.00 79.19 103 LEU A N 1
ATOM 771 C CA . LEU A 1 103 ? -7.349 -3.035 2.451 1.00 79.19 103 LEU A CA 1
ATOM 772 C C . LEU A 1 103 ? -6.270 -2.473 1.509 1.00 79.19 103 LEU A C 1
ATOM 774 O O . LEU A 1 103 ? -5.861 -3.150 0.569 1.00 79.19 103 LEU A O 1
ATOM 778 N N . GLN A 1 104 ? -5.767 -1.254 1.742 1.00 89.81 104 GLN A N 1
ATOM 779 C CA . GLN A 1 104 ? -4.608 -0.751 0.995 1.00 89.81 104 GLN A CA 1
ATOM 780 C C . GLN A 1 104 ? -3.354 -1.582 1.288 1.00 89.81 104 GLN A C 1
ATOM 782 O O . GLN A 1 104 ? -2.617 -1.925 0.369 1.00 89.81 104 GLN A O 1
ATOM 787 N N . LEU A 1 105 ? -3.105 -1.924 2.550 1.00 86.19 105 LEU A N 1
ATOM 788 C CA . LEU A 1 105 ? -1.926 -2.705 2.929 1.00 86.19 105 LEU A CA 1
ATOM 789 C C . LEU A 1 105 ? -1.976 -4.128 2.362 1.00 86.19 105 LEU A C 1
ATOM 791 O O . LEU A 1 105 ? -0.978 -4.614 1.831 1.00 86.19 105 LEU A O 1
ATOM 795 N N . GLU A 1 106 ? -3.147 -4.761 2.406 1.00 78.50 106 GLU A N 1
ATOM 796 C CA . GLU A 1 106 ? -3.422 -6.039 1.750 1.00 78.50 106 GLU A CA 1
ATOM 797 C C . GLU A 1 106 ? -3.091 -5.980 0.258 1.00 78.50 106 GLU A C 1
ATOM 799 O O . GLU A 1 106 ? -2.299 -6.775 -0.248 1.00 78.50 106 GLU A O 1
ATOM 804 N N . ARG A 1 107 ? -3.686 -5.018 -0.452 1.00 85.44 107 ARG A N 1
ATOM 805 C CA . ARG A 1 107 ? -3.580 -4.951 -1.911 1.00 85.44 107 ARG A CA 1
ATOM 806 C C . ARG A 1 107 ? -2.177 -4.582 -2.354 1.00 85.44 107 ARG A C 1
ATOM 808 O O . ARG A 1 107 ? -1.733 -5.066 -3.389 1.00 85.44 107 ARG A O 1
ATOM 815 N N . ALA A 1 108 ? -1.462 -3.787 -1.561 1.00 92.44 108 ALA A N 1
ATOM 816 C CA . ALA A 1 108 ? -0.054 -3.509 -1.792 1.00 92.44 108 ALA A CA 1
ATOM 817 C C . ALA A 1 108 ? 0.812 -4.772 -1.652 1.00 92.44 108 ALA A C 1
ATOM 819 O O . ALA A 1 108 ? 1.683 -4.994 -2.489 1.00 92.44 108 ALA A O 1
ATOM 820 N N . LEU A 1 109 ? 0.557 -5.620 -0.648 1.00 87.12 109 LEU A N 1
ATOM 821 C CA . LEU A 1 109 ? 1.278 -6.885 -0.479 1.00 87.12 109 LEU A CA 1
ATOM 822 C C . LEU A 1 109 ? 0.990 -7.868 -1.622 1.00 87.12 109 LEU A C 1
ATOM 824 O O . LEU A 1 109 ? 1.925 -8.448 -2.174 1.00 87.12 109 LEU A O 1
ATOM 828 N N . ASP A 1 110 ? -0.282 -8.049 -1.985 1.00 85.50 110 ASP A N 1
ATOM 829 C CA . ASP A 1 110 ? -0.675 -8.919 -3.100 1.00 85.50 110 ASP A CA 1
ATOM 830 C C . ASP A 1 110 ? -0.046 -8.441 -4.413 1.00 85.50 110 ASP A C 1
ATOM 832 O O . ASP A 1 110 ? 0.544 -9.229 -5.152 1.00 85.50 110 ASP A O 1
ATOM 836 N N . LEU A 1 111 ? -0.107 -7.132 -4.672 1.00 94.19 111 LEU A N 1
ATOM 837 C CA . LEU A 1 111 ? 0.503 -6.529 -5.847 1.00 94.19 111 LEU A CA 1
ATOM 838 C C . LEU A 1 111 ? 2.020 -6.740 -5.871 1.00 94.19 111 LEU A C 1
ATOM 840 O O . LEU A 1 111 ? 2.558 -7.157 -6.895 1.00 94.19 111 LEU A O 1
ATOM 844 N N . ALA A 1 112 ? 2.703 -6.484 -4.754 1.00 94.06 112 ALA A N 1
ATOM 845 C CA . ALA A 1 112 ? 4.145 -6.663 -4.652 1.00 94.06 112 ALA A CA 1
ATOM 846 C C . ALA A 1 112 ? 4.559 -8.115 -4.936 1.00 94.06 112 ALA A C 1
ATOM 848 O O . ALA A 1 112 ? 5.513 -8.334 -5.679 1.00 94.06 112 ALA A O 1
ATOM 849 N N . ARG A 1 113 ? 3.811 -9.109 -4.431 1.00 87.00 113 ARG A N 1
ATOM 850 C CA . ARG A 1 113 ? 4.045 -10.531 -4.743 1.00 87.00 113 ARG A CA 1
ATOM 851 C C . ARG A 1 113 ? 3.882 -10.838 -6.225 1.00 87.00 113 ARG A C 1
ATOM 853 O O . ARG A 1 113 ? 4.739 -11.503 -6.797 1.00 87.00 113 ARG A O 1
ATOM 860 N N . CYS A 1 114 ? 2.802 -10.357 -6.841 1.00 92.69 114 CYS A N 1
ATOM 861 C CA . CYS A 1 114 ? 2.552 -10.575 -8.265 1.00 92.69 114 CYS A CA 1
ATOM 862 C C . CYS A 1 114 ? 3.671 -9.984 -9.128 1.00 92.69 114 CYS A C 1
ATOM 864 O O . CYS A 1 114 ? 4.161 -10.653 -10.034 1.00 92.69 114 CYS A O 1
ATOM 866 N N . LEU A 1 115 ? 4.099 -8.753 -8.833 1.00 96.25 115 LEU A N 1
ATOM 867 C CA . LEU A 1 115 ? 5.174 -8.101 -9.579 1.00 96.25 115 LEU A CA 1
ATOM 868 C C . LEU A 1 115 ? 6.524 -8.792 -9.354 1.00 96.25 115 LEU A C 1
ATOM 870 O O . LEU A 1 115 ? 7.240 -9.030 -10.321 1.00 96.25 115 LEU A O 1
ATOM 874 N N . ALA A 1 116 ? 6.852 -9.161 -8.113 1.00 91.38 116 ALA A N 1
ATOM 875 C CA . ALA A 1 116 ? 8.092 -9.871 -7.804 1.00 91.38 116 ALA A CA 1
ATOM 876 C C . ALA A 1 116 ? 8.175 -11.227 -8.514 1.00 91.38 116 ALA A C 1
ATOM 878 O O . ALA A 1 116 ? 9.210 -11.542 -9.091 1.00 91.38 116 ALA A O 1
ATOM 879 N N . ALA A 1 117 ? 7.079 -11.991 -8.533 1.00 88.12 117 ALA A N 1
ATOM 880 C CA . ALA A 1 117 ? 7.024 -13.275 -9.225 1.00 88.12 117 ALA A CA 1
ATOM 881 C C . ALA A 1 117 ? 7.093 -13.134 -10.756 1.00 88.12 117 ALA A C 1
ATOM 883 O O . ALA A 1 117 ? 7.665 -13.992 -11.419 1.00 88.12 117 ALA A O 1
ATOM 884 N N . ALA A 1 118 ? 6.506 -12.076 -11.324 1.00 95.38 118 ALA A N 1
ATOM 885 C CA . ALA A 1 118 ? 6.455 -11.877 -12.773 1.00 95.38 118 ALA A CA 1
ATOM 886 C C . ALA A 1 118 ? 7.738 -11.268 -13.362 1.00 95.38 118 ALA A C 1
ATOM 888 O O . ALA A 1 118 ? 8.045 -11.523 -14.524 1.00 95.38 118 ALA A O 1
ATOM 889 N N . TYR A 1 119 ? 8.450 -10.444 -12.589 1.00 94.50 119 TYR A N 1
ATOM 890 C CA . TYR A 1 119 ? 9.571 -9.632 -13.076 1.00 94.50 119 TYR A CA 1
ATOM 891 C C . TYR A 1 119 ? 10.892 -9.878 -12.341 1.00 94.50 119 TYR A C 1
ATOM 893 O O . TYR A 1 119 ? 11.844 -9.144 -12.587 1.00 94.50 119 TYR A O 1
ATOM 901 N N . GLU A 1 120 ? 10.946 -10.858 -11.431 1.00 90.25 120 GLU A N 1
ATOM 902 C CA . GLU A 1 120 ? 12.143 -11.193 -10.641 1.00 90.25 120 GLU A CA 1
ATOM 903 C C . GLU A 1 120 ? 12.777 -9.945 -10.000 1.00 90.25 120 GLU A C 1
ATOM 905 O O . GLU A 1 120 ? 13.969 -9.667 -10.132 1.00 90.25 120 GLU A O 1
ATOM 910 N N . LEU A 1 121 ? 11.935 -9.136 -9.344 1.00 91.25 121 LEU A N 1
ATOM 911 C CA . LEU A 1 121 ? 12.335 -7.830 -8.823 1.00 91.25 121 LEU A CA 1
ATOM 912 C C . LEU A 1 121 ? 13.526 -7.942 -7.861 1.00 91.25 121 LEU A C 1
ATOM 914 O O . LEU A 1 121 ? 13.477 -8.669 -6.870 1.00 91.25 121 LEU A O 1
ATOM 918 N N . ALA A 1 122 ? 14.560 -7.135 -8.108 1.00 91.00 122 ALA A N 1
ATOM 919 C CA . ALA A 1 122 ? 15.737 -7.075 -7.246 1.00 91.00 122 ALA A CA 1
ATOM 920 C C . ALA A 1 122 ? 15.449 -6.424 -5.881 1.00 91.00 122 ALA A C 1
ATOM 922 O O . ALA A 1 122 ? 16.096 -6.760 -4.886 1.00 91.00 122 ALA A O 1
ATOM 923 N N . ASP A 1 123 ? 14.509 -5.473 -5.820 1.00 93.19 123 ASP A N 1
ATOM 924 C CA . ASP A 1 123 ? 14.161 -4.775 -4.582 1.00 93.19 123 ASP A CA 1
ATOM 925 C C . ASP A 1 123 ? 12.745 -4.166 -4.597 1.00 93.19 123 ASP A C 1
ATOM 927 O O . ASP A 1 123 ? 12.111 -4.047 -5.648 1.00 93.19 123 ASP A O 1
ATOM 931 N N . ILE A 1 124 ? 12.265 -3.764 -3.416 1.00 95.19 124 ILE A N 1
ATOM 932 C CA . ILE A 1 124 ? 11.010 -3.037 -3.182 1.00 95.19 124 ILE A CA 1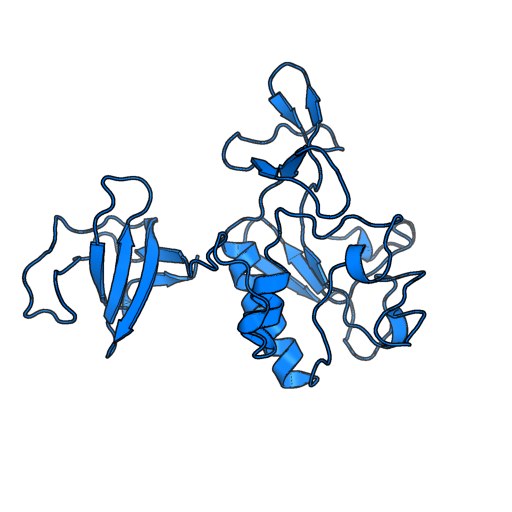
ATOM 933 C C . ILE A 1 124 ? 11.324 -1.849 -2.265 1.00 95.19 124 ILE A C 1
ATOM 935 O O . ILE A 1 124 ? 11.683 -2.025 -1.101 1.00 95.19 124 ILE A O 1
ATOM 939 N N . LEU A 1 125 ? 11.192 -0.633 -2.793 1.00 94.62 125 LEU A N 1
ATOM 940 C CA . LEU A 1 125 ? 11.758 0.576 -2.190 1.00 94.62 125 LEU A CA 1
ATOM 941 C C . LEU A 1 125 ? 10.728 1.690 -2.056 1.00 94.62 125 LEU A C 1
ATOM 943 O O . LEU A 1 125 ? 9.780 1.778 -2.838 1.00 94.62 125 LEU A O 1
ATOM 947 N N . GLY A 1 126 ? 10.960 2.569 -1.087 1.00 95.62 126 GLY A N 1
ATOM 948 C CA . GLY A 1 126 ? 10.249 3.824 -0.952 1.00 95.62 126 GLY A CA 1
ATOM 949 C C . GLY A 1 126 ? 10.903 4.902 -1.801 1.00 95.62 126 GLY A C 1
ATOM 950 O O . GLY A 1 126 ? 12.083 4.820 -2.154 1.00 95.62 126 GLY A O 1
ATOM 951 N N . HIS A 1 127 ? 10.157 5.963 -2.105 1.00 96.12 127 HIS A N 1
ATOM 952 C CA . HIS A 1 127 ? 10.740 7.105 -2.806 1.00 96.12 127 HIS A CA 1
ATOM 953 C C . HIS A 1 127 ? 11.822 7.781 -1.952 1.00 96.12 127 HIS A C 1
ATOM 955 O O . HIS A 1 127 ? 12.826 8.259 -2.477 1.00 96.12 127 HIS A O 1
ATOM 961 N N . GLU A 1 128 ? 11.645 7.756 -0.633 1.00 92.69 128 GLU A N 1
ATOM 962 C CA . GLU A 1 128 ? 12.626 8.185 0.365 1.00 92.69 128 GLU A CA 1
ATOM 963 C C . GLU A 1 128 ? 13.947 7.391 0.330 1.00 92.69 128 GLU A C 1
ATOM 965 O O . GLU A 1 128 ? 15.002 7.984 0.548 1.00 92.69 128 GLU A O 1
ATOM 970 N N . ASP A 1 129 ? 13.925 6.098 -0.022 1.00 92.81 129 ASP A N 1
ATOM 971 C CA . ASP A 1 129 ? 15.140 5.269 -0.110 1.00 92.81 129 ASP A CA 1
ATOM 972 C C . ASP A 1 129 ? 15.991 5.645 -1.324 1.00 92.81 129 ASP A C 1
ATOM 974 O O . ASP A 1 129 ? 17.218 5.708 -1.255 1.00 92.81 129 ASP A O 1
ATOM 978 N N . ILE A 1 130 ? 15.330 5.918 -2.449 1.00 94.88 130 ILE A N 1
ATOM 979 C CA . ILE A 1 130 ? 16.002 6.190 -3.723 1.00 94.88 130 ILE A CA 1
ATOM 980 C C . ILE A 1 130 ? 16.286 7.677 -3.942 1.00 94.88 130 ILE A C 1
ATOM 982 O O . ILE A 1 130 ? 16.911 8.058 -4.934 1.00 94.88 130 ILE A O 1
ATOM 986 N N . SER A 1 131 ? 15.744 8.556 -3.099 1.00 93.38 131 SER A N 1
ATOM 987 C CA . SER A 1 131 ? 15.847 10.017 -3.215 1.00 93.38 131 SER A CA 1
ATOM 988 C C . SER A 1 131 ? 15.851 10.707 -1.843 1.00 93.38 131 SER A C 1
ATOM 990 O O . SER A 1 131 ? 15.010 11.584 -1.592 1.00 93.38 131 SER A O 1
ATOM 992 N N . PRO A 1 132 ? 16.807 10.350 -0.964 1.00 88.38 132 PRO A N 1
ATOM 993 C CA . PRO A 1 132 ? 16.872 10.874 0.396 1.00 88.38 132 PRO A CA 1
ATOM 994 C C . PRO A 1 132 ? 16.994 12.402 0.396 1.00 88.38 132 PRO A C 1
ATOM 996 O O . PRO A 1 132 ? 17.656 12.998 -0.457 1.00 88.38 132 PRO A O 1
ATOM 999 N N . GLY A 1 133 ? 16.303 13.054 1.330 1.00 87.00 133 GLY A N 1
ATOM 1000 C CA . GLY A 1 133 ? 16.257 14.516 1.461 1.00 87.00 133 GLY A CA 1
ATOM 1001 C C . GLY A 1 133 ? 15.320 15.234 0.480 1.00 87.00 133 GLY A C 1
ATOM 1002 O O . GLY A 1 133 ? 14.866 16.332 0.786 1.00 87.00 133 GLY A O 1
ATOM 1003 N N . ARG A 1 134 ? 14.967 14.625 -0.665 1.00 92.75 134 ARG A N 1
ATOM 1004 C CA . ARG A 1 134 ? 13.930 15.162 -1.571 1.00 92.75 134 ARG A CA 1
ATOM 1005 C C . ARG A 1 134 ? 12.548 14.585 -1.274 1.00 92.75 134 ARG A C 1
ATOM 1007 O O . ARG A 1 134 ? 11.544 15.253 -1.517 1.00 92.75 134 ARG A O 1
ATOM 1014 N N . LYS A 1 135 ? 12.498 13.327 -0.838 1.00 93.06 135 LYS A N 1
ATOM 1015 C CA . LYS A 1 135 ? 11.275 12.531 -0.735 1.00 93.06 135 LYS A CA 1
ATOM 1016 C C . LYS A 1 135 ? 11.140 11.892 0.641 1.00 93.06 135 LYS A C 1
ATOM 1018 O O . LYS A 1 135 ? 12.138 11.626 1.305 1.00 93.06 135 LYS A O 1
ATOM 1023 N N . SER A 1 136 ? 9.890 11.688 1.044 1.00 90.06 136 SER A N 1
ATOM 1024 C CA . SER A 1 136 ? 9.499 11.178 2.368 1.00 90.06 136 SER A CA 1
ATOM 1025 C C . SER A 1 136 ? 8.411 10.108 2.271 1.00 90.06 136 SER A C 1
ATOM 1027 O O . SER A 1 136 ? 7.893 9.652 3.279 1.00 90.06 136 SER A O 1
ATOM 1029 N N . ASP A 1 137 ? 7.983 9.771 1.058 1.00 92.56 137 ASP A N 1
ATOM 1030 C CA . ASP A 1 137 ? 6.995 8.742 0.777 1.00 92.56 137 ASP A CA 1
ATOM 1031 C C . ASP A 1 137 ? 7.673 7.372 0.575 1.00 92.56 137 ASP A C 1
ATOM 1033 O O . ASP A 1 137 ? 8.787 7.311 0.041 1.00 92.56 137 ASP A O 1
ATOM 1037 N N . PRO A 1 138 ? 7.024 6.266 0.995 1.00 88.81 138 PRO A N 1
ATOM 1038 C CA . PRO A 1 138 ? 5.627 6.151 1.436 1.00 88.81 138 PRO A CA 1
ATOM 1039 C C . PRO A 1 138 ? 5.377 6.530 2.908 1.00 88.81 138 PRO A C 1
ATOM 1041 O O . PRO A 1 138 ? 4.217 6.496 3.345 1.00 88.81 138 PRO A O 1
ATOM 1044 N N . ALA A 1 139 ? 6.427 6.963 3.617 1.00 87.94 139 ALA A N 1
ATOM 1045 C CA . ALA A 1 139 ? 6.404 7.472 4.982 1.00 87.94 139 ALA A CA 1
ATOM 1046 C C . ALA A 1 139 ? 6.152 6.370 6.033 1.00 87.94 139 ALA A C 1
ATOM 1048 O O . ALA A 1 139 ? 5.725 5.264 5.695 1.00 87.94 139 ALA A O 1
ATOM 1049 N N . PRO A 1 140 ? 6.347 6.639 7.340 1.00 86.75 140 PRO A N 1
ATOM 1050 C CA . PRO A 1 140 ? 6.369 5.590 8.367 1.00 86.75 140 PRO A CA 1
ATOM 1051 C C . PRO A 1 140 ? 5.001 4.942 8.633 1.00 86.75 140 PRO A C 1
ATOM 1053 O O . PRO A 1 140 ? 4.907 3.978 9.387 1.00 86.75 140 PRO A O 1
ATOM 1056 N N . ALA A 1 141 ? 3.923 5.466 8.041 1.00 89.75 141 ALA A N 1
ATOM 1057 C CA . ALA A 1 141 ? 2.611 4.828 8.088 1.00 89.75 141 ALA A CA 1
ATOM 1058 C C . ALA A 1 141 ? 2.489 3.632 7.131 1.00 89.75 141 ALA A C 1
ATOM 1060 O O . ALA A 1 141 ? 1.567 2.829 7.294 1.00 89.75 141 ALA A O 1
ATOM 1061 N N . PHE A 1 142 ? 3.382 3.505 6.144 1.00 92.69 142 PHE A N 1
ATOM 1062 C CA . PHE A 1 142 ? 3.408 2.372 5.230 1.00 92.69 142 PHE A CA 1
ATOM 1063 C C . PHE A 1 142 ? 4.443 1.329 5.684 1.00 92.69 142 PHE A C 1
ATOM 1065 O O . PHE A 1 142 ? 5.605 1.671 5.879 1.00 92.69 142 PHE A O 1
ATOM 1072 N N . PRO A 1 143 ? 4.068 0.047 5.829 1.00 88.62 143 PRO A N 1
ATOM 1073 C CA . PRO A 1 143 ? 4.946 -1.006 6.336 1.00 88.62 143 PRO A CA 1
ATOM 1074 C C . PRO A 1 143 ? 5.864 -1.582 5.240 1.00 88.62 143 PRO A C 1
ATOM 1076 O O . PRO A 1 143 ? 5.836 -2.789 4.975 1.00 88.62 143 PRO A O 1
ATOM 1079 N N . LEU A 1 144 ? 6.652 -0.730 4.580 1.00 90.81 144 LEU A N 1
ATOM 1080 C CA . LEU A 1 144 ? 7.448 -1.098 3.407 1.00 90.81 144 LEU A CA 1
ATOM 1081 C C . LEU A 1 144 ? 8.437 -2.230 3.694 1.00 90.81 144 LEU A C 1
ATOM 1083 O O . LEU A 1 144 ? 8.458 -3.214 2.961 1.00 90.81 144 LEU A O 1
ATOM 1087 N N . GLU A 1 145 ? 9.227 -2.112 4.762 1.00 84.50 145 GLU A N 1
ATOM 1088 C CA . GLU A 1 145 ? 10.295 -3.056 5.111 1.00 84.50 145 GLU A CA 1
ATOM 1089 C C . GLU A 1 145 ? 9.744 -4.471 5.273 1.00 84.50 145 GLU A C 1
ATOM 1091 O O . GLU A 1 145 ? 10.359 -5.454 4.873 1.00 84.50 145 GLU A O 1
ATOM 1096 N N . LYS A 1 146 ? 8.523 -4.579 5.795 1.00 76.62 146 LYS A N 1
ATOM 1097 C CA . LYS A 1 146 ? 7.872 -5.865 6.003 1.00 76.62 146 LYS A CA 1
ATOM 1098 C C . LYS A 1 146 ? 7.305 -6.435 4.716 1.00 76.62 146 LYS A C 1
ATOM 1100 O O . LYS A 1 146 ? 7.362 -7.645 4.523 1.00 76.62 146 LYS A O 1
ATOM 1105 N N . ILE A 1 147 ? 6.724 -5.590 3.860 1.00 87.19 147 ILE A N 1
ATOM 1106 C CA . ILE A 1 147 ? 6.281 -6.020 2.530 1.00 87.19 147 ILE A CA 1
ATOM 1107 C C . ILE A 1 147 ? 7.498 -6.528 1.759 1.00 87.19 147 ILE A C 1
ATOM 1109 O O . ILE A 1 147 ? 7.456 -7.641 1.245 1.00 87.19 147 ILE A O 1
ATOM 1113 N N . ARG A 1 148 ? 8.605 -5.778 1.770 1.00 89.00 148 ARG A N 1
ATOM 1114 C CA . ARG A 1 148 ? 9.874 -6.200 1.174 1.00 89.00 148 ARG A CA 1
ATOM 1115 C C . ARG A 1 148 ? 10.341 -7.542 1.739 1.00 89.00 148 ARG A C 1
ATOM 1117 O O . ARG A 1 148 ? 10.552 -8.473 0.968 1.00 89.00 148 ARG A O 1
ATOM 1124 N N . ALA A 1 149 ? 10.426 -7.677 3.062 1.00 83.38 149 ALA A N 1
ATOM 1125 C CA . ALA A 1 149 ? 10.851 -8.912 3.718 1.00 83.38 149 ALA A CA 1
ATOM 1126 C C . ALA A 1 149 ? 9.956 -10.115 3.375 1.00 83.38 149 ALA A C 1
ATOM 1128 O O . ALA A 1 149 ? 10.462 -11.201 3.109 1.00 83.38 149 ALA A O 1
ATOM 1129 N N . ALA A 1 150 ? 8.635 -9.922 3.342 1.00 81.88 150 ALA A N 1
ATOM 1130 C CA . ALA A 1 150 ? 7.663 -10.975 3.054 1.00 81.88 150 ALA A CA 1
ATOM 1131 C C . ALA A 1 150 ? 7.600 -11.385 1.574 1.00 81.88 150 ALA A C 1
ATOM 1133 O O . ALA A 1 150 ? 7.031 -12.434 1.267 1.00 81.88 150 ALA A O 1
ATOM 1134 N N . VAL A 1 151 ? 8.094 -10.543 0.664 1.00 86.50 151 VAL A N 1
ATOM 1135 C CA . VAL A 1 151 ? 8.060 -10.780 -0.787 1.00 86.50 151 VAL A CA 1
ATOM 1136 C C . VAL A 1 151 ? 9.405 -11.285 -1.304 1.00 86.50 151 VAL A C 1
ATOM 1138 O O . VAL A 1 151 ? 9.421 -12.160 -2.160 1.00 86.50 151 VAL A O 1
ATOM 1141 N N . LEU A 1 152 ? 10.515 -10.771 -0.770 1.00 85.44 152 LEU A N 1
ATOM 1142 C CA . LEU A 1 152 ? 11.877 -11.088 -1.220 1.00 85.44 152 LEU A CA 1
ATOM 1143 C C . LEU A 1 152 ? 12.616 -12.066 -0.290 1.00 85.44 152 LEU A C 1
ATOM 1145 O O . LEU A 1 152 ? 13.836 -12.170 -0.369 1.00 85.44 152 LEU A O 1
ATOM 1149 N N . ASP A 1 153 ? 11.894 -12.732 0.617 1.00 74.62 153 ASP A N 1
ATOM 1150 C CA . ASP A 1 153 ? 12.427 -13.676 1.614 1.00 74.62 153 ASP A CA 1
ATOM 1151 C C . ASP A 1 153 ? 13.553 -13.093 2.498 1.00 74.62 153 ASP A C 1
ATOM 1153 O O . ASP A 1 153 ? 14.513 -13.756 2.884 1.00 74.62 153 ASP A O 1
ATOM 1157 N N . ARG A 1 154 ? 13.430 -11.806 2.850 1.00 70.00 154 ARG A N 1
ATOM 1158 C CA . ARG A 1 154 ? 14.392 -11.078 3.701 1.00 70.00 154 ARG A CA 1
ATOM 1159 C C . ARG A 1 154 ? 13.889 -10.960 5.138 1.00 70.00 154 ARG A C 1
ATOM 1161 O O . ARG A 1 154 ? 13.866 -9.876 5.715 1.00 70.00 154 ARG A O 1
ATOM 1168 N N . ALA A 1 155 ? 13.449 -12.074 5.726 1.00 56.47 155 ALA A N 1
ATOM 1169 C CA . ALA A 1 155 ? 12.809 -12.105 7.049 1.00 56.47 155 ALA A CA 1
ATOM 1170 C C . ALA A 1 155 ? 13.662 -11.490 8.182 1.00 56.47 155 ALA A C 1
ATOM 1172 O O . ALA A 1 155 ? 13.112 -10.993 9.163 1.00 56.47 155 ALA A O 1
ATOM 1173 N N . ALA A 1 156 ? 14.990 -11.476 8.031 1.00 54.69 156 ALA A N 1
ATOM 1174 C CA . ALA A 1 156 ? 15.923 -10.861 8.976 1.00 54.69 156 ALA A CA 1
ATOM 1175 C C . ALA A 1 156 ? 15.869 -9.317 9.013 1.00 54.69 156 ALA A C 1
ATOM 1177 O O . ALA A 1 156 ? 16.411 -8.719 9.937 1.00 54.69 156 ALA A O 1
ATOM 1178 N N . GLU A 1 157 ? 15.216 -8.666 8.043 1.00 60.81 157 GLU A N 1
ATOM 1179 C CA . GLU A 1 157 ? 15.077 -7.201 7.970 1.00 60.81 157 GLU A CA 1
ATOM 1180 C C . GLU A 1 157 ? 13.840 -6.658 8.718 1.00 60.81 157 GLU A C 1
ATOM 1182 O O . GLU A 1 157 ? 13.581 -5.455 8.697 1.00 60.81 157 GLU A O 1
ATOM 1187 N N . ILE A 1 158 ? 13.045 -7.521 9.364 1.00 55.38 158 ILE A N 1
ATOM 1188 C CA . ILE A 1 158 ? 11.793 -7.130 10.028 1.00 55.38 158 ILE A CA 1
ATOM 1189 C C . ILE A 1 158 ? 12.069 -6.559 11.427 1.00 55.38 158 ILE A C 1
ATOM 1191 O O . ILE A 1 158 ? 12.570 -7.265 12.299 1.00 55.38 158 ILE A O 1
ATOM 1195 N N . ASP A 1 159 ? 11.635 -5.318 11.680 1.00 51.16 15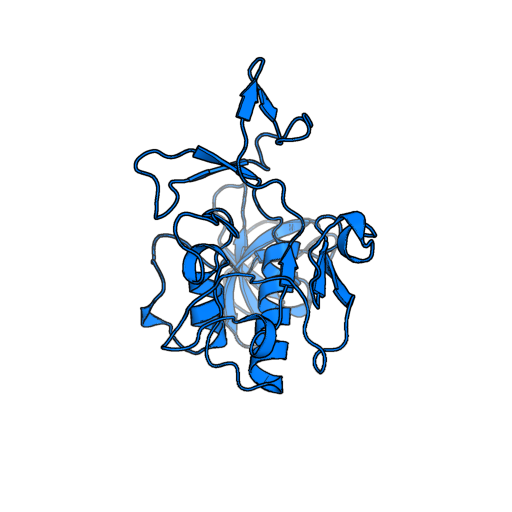9 ASP A N 1
ATOM 1196 C CA . ASP A 1 159 ? 11.493 -4.789 13.043 1.00 51.16 159 ASP A CA 1
ATOM 1197 C C . ASP A 1 159 ? 10.374 -5.554 13.795 1.00 51.16 159 ASP A C 1
ATOM 1199 O O . ASP A 1 159 ? 9.204 -5.484 13.390 1.00 51.16 159 ASP A O 1
ATOM 1203 N N . PRO A 1 160 ? 10.684 -6.275 14.894 1.00 45.53 160 PRO A N 1
ATOM 1204 C CA . PRO A 1 160 ? 9.704 -7.048 15.658 1.00 45.53 160 PRO A CA 1
ATOM 1205 C C . PRO A 1 160 ? 8.618 -6.192 16.333 1.00 45.53 160 PRO A C 1
ATOM 1207 O O . PRO A 1 160 ? 7.575 -6.731 16.711 1.00 45.53 160 PRO A O 1
ATOM 1210 N N . ALA A 1 161 ? 8.813 -4.875 16.473 1.00 42.69 161 ALA A N 1
ATOM 1211 C CA . ALA A 1 161 ? 7.845 -3.963 17.088 1.00 42.69 161 ALA A CA 1
ATOM 1212 C C . ALA A 1 161 ? 6.609 -3.693 16.214 1.00 42.69 161 ALA A C 1
ATOM 1214 O O . ALA A 1 161 ? 5.629 -3.110 16.682 1.00 42.69 161 ALA A O 1
ATOM 1215 N N . PHE A 1 162 ? 6.621 -4.123 14.951 1.00 38.06 162 PHE A N 1
ATOM 1216 C CA . PHE A 1 162 ? 5.518 -3.900 14.034 1.00 38.06 162 PHE A CA 1
ATOM 1217 C C . PHE A 1 162 ? 5.097 -5.265 13.456 1.00 38.06 162 PHE A C 1
ATOM 1219 O O . PHE A 1 162 ? 5.860 -5.900 12.740 1.00 38.06 162 PHE A O 1
ATOM 1226 N N . PRO A 1 163 ? 3.852 -5.733 13.642 1.00 44.12 163 PRO A N 1
ATOM 1227 C CA . PRO A 1 163 ? 3.381 -6.975 13.017 1.00 44.12 163 PRO A CA 1
ATOM 1228 C C . PRO A 1 163 ? 2.714 -6.708 11.653 1.00 44.12 163 PRO A C 1
ATOM 1230 O O . PRO A 1 163 ? 1.935 -5.766 11.515 1.00 44.12 163 PRO A O 1
ATOM 1233 N N . LEU A 1 164 ? 3.061 -7.453 10.589 1.00 45.19 164 LEU A N 1
ATOM 1234 C CA . LEU A 1 164 ? 2.176 -7.584 9.414 1.00 45.19 164 LEU A CA 1
ATOM 1235 C C . LEU A 1 164 ? 1.032 -8.488 9.854 1.00 45.19 164 LEU A C 1
ATOM 1237 O O . LEU A 1 164 ? 1.010 -9.685 9.569 1.00 45.19 164 LEU A O 1
ATOM 1241 N N . GLU A 1 165 ? 0.133 -7.950 10.663 1.00 53.53 165 GLU A N 1
ATOM 1242 C CA . GLU A 1 165 ? -1.054 -8.690 11.040 1.00 53.53 165 GLU A CA 1
ATOM 1243 C C . GLU A 1 165 ? -1.866 -8.882 9.769 1.00 53.53 165 GLU A C 1
ATOM 1245 O O . GLU A 1 165 ? -2.384 -7.935 9.184 1.00 53.53 165 GLU A O 1
ATOM 1250 N N . LYS A 1 166 ? -1.919 -10.129 9.304 1.00 61.50 166 LYS A N 1
ATOM 1251 C CA . LYS A 1 166 ? -2.884 -10.575 8.310 1.00 61.50 166 LYS A CA 1
ATOM 1252 C C . LYS A 1 166 ? -4.255 -10.441 8.968 1.00 61.50 166 LYS A C 1
ATOM 1254 O O . LYS A 1 166 ? -4.744 -11.396 9.569 1.00 61.50 166 LYS A O 1
ATOM 1259 N N . PHE A 1 167 ? -4.835 -9.247 8.925 1.00 71.75 167 PHE A N 1
ATOM 1260 C CA . PHE A 1 167 ? -6.173 -9.057 9.442 1.00 71.75 167 PHE A CA 1
ATOM 1261 C C . PHE A 1 167 ? -7.157 -9.854 8.590 1.00 71.75 167 PHE A C 1
ATOM 1263 O O . PHE A 1 167 ? -6.944 -10.151 7.406 1.00 71.75 167 PHE A O 1
ATOM 1270 N N . ARG A 1 168 ? -8.195 -10.324 9.261 1.00 83.75 168 ARG A N 1
ATOM 1271 C CA . ARG A 1 168 ? -9.316 -11.019 8.670 1.00 83.75 168 ARG A CA 1
ATOM 1272 C C . ARG A 1 168 ? -10.596 -10.431 9.226 1.00 83.75 168 ARG A C 1
ATOM 1274 O O . ARG A 1 168 ? -10.614 -9.922 10.342 1.00 83.75 168 ARG A O 1
ATOM 1281 N N . GLU A 1 169 ? -11.667 -10.550 8.471 1.00 88.75 169 GLU A N 1
ATOM 1282 C CA . GLU A 1 169 ? -12.998 -10.169 8.910 1.00 88.75 169 GLU A CA 1
ATOM 1283 C C . GLU A 1 169 ? -13.952 -11.346 8.782 1.00 88.75 169 GLU A C 1
ATOM 1285 O O . GLU A 1 169 ? -13.887 -12.128 7.826 1.00 88.75 169 GLU A O 1
ATOM 1290 N N . VAL A 1 170 ? -14.841 -11.475 9.761 1.00 94.31 170 VAL A N 1
ATOM 1291 C CA . VAL A 1 170 ? -15.913 -12.468 9.746 1.00 94.31 170 VAL A CA 1
ATOM 1292 C C . VAL A 1 170 ? -16.915 -12.131 8.641 1.00 94.31 170 VAL A C 1
ATOM 1294 O O . VAL A 1 170 ? -17.574 -11.093 8.678 1.00 94.31 170 VAL A O 1
ATOM 1297 N N . ALA A 1 171 ? -17.059 -13.033 7.668 1.00 89.94 171 ALA A N 1
ATOM 1298 C CA . ALA A 1 171 ? -17.984 -12.883 6.546 1.00 89.94 171 ALA A CA 1
ATOM 1299 C C . ALA A 1 171 ? -19.454 -13.260 6.849 1.00 89.94 171 ALA A C 1
ATOM 1301 O O . ALA A 1 171 ? -20.353 -12.553 6.381 1.00 89.94 171 ALA A O 1
ATOM 1302 N N . PRO A 1 172 ? -19.770 -14.362 7.561 1.00 92.81 172 PRO A N 1
ATOM 1303 C CA . PRO A 1 172 ? -21.158 -14.709 7.870 1.00 92.81 172 PRO A CA 1
ATOM 1304 C C . PRO A 1 172 ? -21.731 -13.817 8.986 1.00 92.81 172 PRO A C 1
ATOM 1306 O O . PRO A 1 172 ? -20.970 -13.155 9.681 1.00 92.81 172 PRO A O 1
ATOM 1309 N N . PRO A 1 173 ? -23.066 -13.781 9.184 1.00 96.38 173 PRO A N 1
ATOM 1310 C CA . PRO A 1 173 ? -23.696 -13.027 10.279 1.00 96.38 173 PRO A CA 1
ATOM 1311 C C . PRO A 1 173 ? -23.163 -13.390 11.672 1.00 96.38 173 PRO A C 1
ATOM 1313 O O . PRO A 1 173 ? -23.071 -12.520 12.532 1.00 96.38 173 PRO A O 1
ATOM 1316 N N . ALA A 1 174 ? -22.798 -14.660 11.861 1.00 96.75 174 ALA A N 1
ATOM 1317 C CA . ALA A 1 174 ? -22.200 -15.188 13.076 1.00 96.75 174 ALA A CA 1
ATOM 1318 C C . ALA A 1 174 ? -21.176 -16.281 12.726 1.00 96.75 174 ALA A C 1
ATOM 1320 O O . ALA A 1 174 ? -21.430 -17.103 11.839 1.00 96.75 174 ALA A O 1
ATOM 1321 N N . LEU A 1 175 ? -20.040 -16.317 13.426 1.00 97.69 175 LEU A N 1
ATOM 1322 C CA . LEU A 1 175 ? -18.998 -17.333 13.265 1.00 97.69 175 LEU A CA 1
ATOM 1323 C C . LEU A 1 175 ? -18.514 -17.858 14.616 1.00 97.69 175 LEU A C 1
ATOM 1325 O O . LEU A 1 175 ? -18.008 -17.113 15.446 1.00 97.69 175 LEU A O 1
ATOM 1329 N N . ASN A 1 176 ? -18.617 -19.170 14.812 1.00 98.19 176 ASN A N 1
ATOM 1330 C CA . ASN A 1 176 ? -18.113 -19.830 16.013 1.00 98.19 176 ASN A CA 1
ATOM 1331 C C . ASN A 1 176 ? -16.586 -19.734 16.115 1.00 98.19 176 ASN A C 1
ATOM 1333 O O . ASN A 1 176 ? -15.880 -20.113 15.177 1.00 98.19 176 ASN A O 1
ATOM 1337 N N . ILE A 1 177 ? -16.104 -19.335 17.292 1.00 97.69 177 ILE A N 1
ATOM 1338 C CA . ILE A 1 177 ? -14.700 -19.381 17.701 1.00 97.69 177 ILE A CA 1
ATOM 1339 C C . ILE A 1 177 ? -14.506 -20.503 18.723 1.00 97.69 177 ILE A C 1
ATOM 1341 O O . ILE A 1 177 ? -15.309 -20.672 19.638 1.00 97.69 177 ILE A O 1
ATOM 1345 N N . ARG A 1 178 ? -13.482 -21.336 18.534 1.00 98.12 178 ARG A N 1
ATOM 1346 C CA . ARG A 1 178 ? -13.265 -22.578 19.295 1.00 98.12 178 ARG A CA 1
ATOM 1347 C C . ARG A 1 178 ? -11.898 -22.607 19.950 1.00 98.12 178 ARG A C 1
ATOM 1349 O O . ARG A 1 178 ? -10.960 -22.002 19.450 1.00 98.12 178 ARG A O 1
ATOM 1356 N N . ILE A 1 179 ? -11.740 -23.386 21.015 1.00 97.12 179 ILE A N 1
ATOM 1357 C CA . ILE A 1 179 ? -10.427 -23.527 21.669 1.00 97.12 179 ILE A CA 1
ATOM 1358 C C . ILE A 1 179 ? -9.417 -24.345 20.838 1.00 97.12 179 ILE A C 1
ATOM 1360 O O . ILE A 1 179 ? -8.230 -24.361 21.146 1.00 97.12 179 ILE A O 1
ATOM 1364 N N . GLY A 1 180 ? -9.864 -25.019 19.769 1.00 96.88 180 GLY A N 1
ATOM 1365 C CA . GLY A 1 180 ? -9.008 -25.811 18.885 1.00 96.88 180 GLY A CA 1
ATOM 1366 C C . GLY A 1 180 ? -9.535 -25.919 17.445 1.00 96.88 180 GLY A C 1
ATOM 1367 O O . GLY A 1 180 ? -10.703 -25.615 17.186 1.00 96.88 180 GLY A O 1
ATOM 1368 N N . PRO A 1 181 ? -8.694 -26.369 16.493 1.00 95.44 181 PRO A N 1
ATOM 1369 C CA . PRO A 1 181 ? -9.035 -26.433 15.073 1.00 95.44 181 PRO A CA 1
ATOM 1370 C C . PRO A 1 181 ? -9.920 -27.642 14.763 1.00 95.44 181 PRO A C 1
ATOM 1372 O O . PRO A 1 181 ? -9.448 -28.776 14.604 1.00 95.44 181 PRO A O 1
ATOM 1375 N N . GLY A 1 182 ? -11.226 -27.405 14.704 1.00 92.75 182 GLY A N 1
ATOM 1376 C CA . GLY A 1 182 ? -12.218 -28.424 14.383 1.00 92.75 182 GLY A CA 1
ATOM 1377 C C . GLY A 1 182 ? -13.548 -28.189 15.085 1.00 92.75 182 GLY A C 1
ATOM 1378 O O . GLY A 1 182 ? -13.604 -27.656 16.188 1.00 92.75 182 GLY A O 1
ATOM 1379 N N . THR A 1 183 ? -14.632 -28.683 14.493 1.00 95.00 183 THR A N 1
ATOM 1380 C CA . THR A 1 183 ? -15.982 -28.607 15.078 1.00 95.00 183 THR A CA 1
ATOM 1381 C C . THR A 1 183 ? -16.142 -29.411 16.371 1.00 95.00 183 THR A C 1
ATOM 1383 O O . THR A 1 183 ? -17.059 -29.133 17.136 1.00 95.00 183 THR A O 1
ATOM 1386 N N . ARG A 1 184 ? -15.239 -30.366 16.639 1.00 96.44 184 ARG A N 1
ATOM 1387 C CA . ARG A 1 184 ? -15.212 -31.189 17.861 1.00 96.44 184 ARG A CA 1
ATOM 1388 C C . ARG A 1 184 ? -14.748 -30.447 19.117 1.00 96.44 184 ARG A C 1
ATOM 1390 O O . ARG A 1 184 ? -14.994 -30.918 20.219 1.00 96.44 184 ARG A O 1
ATOM 1397 N N . PHE A 1 185 ? -14.031 -29.335 18.962 1.00 97.00 185 PHE A N 1
ATOM 1398 C CA . PHE A 1 185 ? -13.550 -28.555 20.101 1.00 97.00 185 PHE A CA 1
ATOM 1399 C C . PHE A 1 185 ? -14.667 -27.661 20.638 1.00 97.00 185 PHE A C 1
ATOM 1401 O O . PHE A 1 185 ? -15.442 -27.139 19.832 1.00 97.00 185 PHE A O 1
ATOM 1408 N N . PRO A 1 186 ? -14.757 -27.439 21.958 1.00 97.69 186 PRO A N 1
ATOM 1409 C CA . PRO A 1 186 ? -15.755 -26.540 22.516 1.00 97.69 186 PRO A CA 1
ATOM 1410 C C . PRO A 1 186 ? -15.534 -25.102 22.032 1.00 97.69 186 PRO A C 1
ATOM 1412 O O . PRO A 1 186 ? -14.450 -24.731 21.560 1.00 97.69 186 PRO A O 1
ATOM 1415 N N . LEU A 1 187 ? -16.601 -24.309 22.112 1.00 97.62 187 LEU A N 1
ATOM 1416 C CA . LEU A 1 187 ? -16.538 -22.881 21.826 1.00 97.62 187 LEU A CA 1
ATOM 1417 C C . LEU A 1 187 ? -15.620 -22.201 22.846 1.00 97.62 187 LEU A C 1
ATOM 1419 O O . LEU A 1 187 ? -15.634 -22.558 24.022 1.00 97.62 187 LEU A O 1
ATOM 1423 N N . ALA A 1 188 ? -14.807 -21.262 22.373 1.00 96.12 188 ALA A N 1
ATOM 1424 C CA . ALA A 1 188 ? -14.004 -20.409 23.241 1.00 96.12 188 ALA A CA 1
ATOM 1425 C C . ALA A 1 188 ? -14.865 -19.298 23.860 1.00 96.12 188 ALA A C 1
ATOM 1427 O O . ALA A 1 188 ? -14.618 -18.907 24.993 1.00 96.12 188 ALA A O 1
ATOM 1428 N N . ASP A 1 189 ? -15.875 -18.829 23.120 1.00 96.81 189 ASP A N 1
ATOM 1429 C CA . ASP A 1 189 ? -16.827 -17.799 23.539 1.00 96.81 189 ASP A CA 1
ATOM 1430 C C . ASP A 1 189 ? -18.072 -17.825 22.625 1.00 96.81 189 ASP A C 1
ATOM 1432 O O . ASP A 1 189 ? -18.210 -18.696 21.754 1.00 96.81 189 ASP A O 1
ATOM 1436 N N . ALA A 1 190 ? -18.966 -16.854 22.798 1.00 95.69 190 ALA A N 1
ATOM 1437 C CA . ALA A 1 190 ? -20.074 -16.561 21.913 1.00 95.69 190 ALA A CA 1
ATOM 1438 C C . ALA A 1 190 ? -19.616 -16.360 20.450 1.00 95.69 190 ALA A C 1
ATOM 1440 O O . ALA A 1 190 ? -18.490 -15.924 20.183 1.00 95.69 190 ALA A O 1
ATOM 1441 N N . PRO A 1 191 ? -20.486 -16.665 19.468 1.00 97.12 191 PRO A N 1
ATOM 1442 C CA . PRO A 1 191 ? -20.168 -16.477 18.059 1.00 97.12 191 PRO A CA 1
ATOM 1443 C C . PRO A 1 191 ? -19.802 -15.027 17.731 1.00 97.12 191 PRO A C 1
ATOM 1445 O O . PRO A 1 191 ? -20.473 -14.083 18.146 1.00 97.12 191 PRO A O 1
ATOM 1448 N N . LEU A 1 192 ? -18.771 -14.864 16.911 1.00 96.31 192 LEU A N 1
ATOM 1449 C CA . LEU A 1 192 ? -18.295 -13.568 16.455 1.00 96.31 192 LEU A CA 1
ATOM 1450 C C . LEU A 1 192 ? -19.262 -12.990 15.413 1.00 96.31 192 LEU A C 1
ATOM 1452 O O . LEU A 1 192 ? -19.628 -13.714 14.481 1.00 96.31 192 LEU A O 1
ATOM 1456 N N . PRO A 1 193 ? -19.662 -11.713 15.520 1.00 96.19 193 PRO A N 1
ATOM 1457 C CA . PRO A 1 193 ? -20.547 -11.093 14.542 1.00 96.19 193 PRO A CA 1
ATOM 1458 C C . PRO A 1 193 ? -19.831 -10.856 13.206 1.00 96.19 193 PRO A C 1
ATOM 1460 O O . PRO A 1 193 ? -18.604 -10.736 13.154 1.00 96.19 193 PRO A O 1
ATOM 1463 N N . ARG A 1 194 ? -20.603 -10.719 12.119 1.00 95.00 194 ARG A N 1
ATOM 1464 C CA . ARG A 1 194 ? -20.086 -10.194 10.840 1.00 95.00 194 ARG A CA 1
ATOM 1465 C C . ARG A 1 194 ? -19.338 -8.887 11.078 1.00 95.00 194 ARG A C 1
ATOM 1467 O O . ARG A 1 194 ? -19.805 -8.048 11.842 1.00 95.00 194 ARG A O 1
ATOM 1474 N N . GLY A 1 195 ? -18.220 -8.688 10.392 1.00 86.81 195 GLY A N 1
ATOM 1475 C CA . GLY A 1 195 ? -17.445 -7.462 10.567 1.00 86.81 195 GLY A CA 1
ATOM 1476 C C . GLY A 1 195 ? -16.424 -7.526 11.695 1.00 86.81 195 GLY A C 1
ATOM 1477 O O . GLY A 1 195 ? -15.558 -6.657 11.775 1.00 86.81 195 GLY A O 1
ATOM 1478 N N . ALA A 1 196 ? -16.481 -8.550 12.557 1.00 89.94 196 ALA A N 1
ATOM 1479 C CA . ALA A 1 196 ? -15.489 -8.710 13.607 1.00 89.94 196 ALA A CA 1
ATOM 1480 C C . ALA A 1 196 ? -14.096 -8.848 12.985 1.00 89.94 196 ALA A C 1
ATOM 1482 O O . ALA A 1 196 ? -13.852 -9.742 12.168 1.00 89.94 196 ALA A O 1
ATOM 1483 N N . ARG A 1 197 ? -13.196 -7.945 13.384 1.00 86.44 197 ARG A N 1
ATOM 1484 C CA . ARG A 1 197 ? -11.805 -7.924 12.943 1.00 86.44 197 ARG A CA 1
ATOM 1485 C C . ARG A 1 197 ? -10.963 -8.889 13.761 1.00 86.44 197 ARG A C 1
ATOM 1487 O O . ARG A 1 197 ? -11.054 -8.963 14.987 1.00 86.44 197 ARG A O 1
ATOM 1494 N N . LEU A 1 198 ? -10.127 -9.623 13.048 1.00 88.44 198 LEU A N 1
ATOM 1495 C CA . LEU A 1 198 ? -9.361 -10.749 13.546 1.00 88.44 198 LEU A CA 1
ATOM 1496 C C . LEU A 1 198 ? -7.911 -10.577 13.127 1.00 88.44 198 LEU A C 1
ATOM 1498 O O . LEU A 1 198 ? -7.617 -10.466 11.943 1.00 88.44 198 LEU A O 1
ATOM 1502 N N . ARG A 1 199 ? -6.988 -10.624 14.075 1.00 84.00 199 ARG A N 1
ATOM 1503 C CA . ARG A 1 199 ? -5.572 -10.817 13.781 1.00 84.00 199 ARG A CA 1
ATOM 1504 C C . ARG A 1 199 ? -5.334 -12.300 13.527 1.00 84.00 199 ARG A C 1
ATOM 1506 O O . ARG A 1 199 ? -5.562 -13.105 14.428 1.00 84.00 199 ARG A O 1
ATOM 1513 N N . LEU A 1 200 ? -4.850 -12.671 12.344 1.00 82.38 200 LEU A N 1
ATOM 1514 C CA . LEU A 1 200 ? -4.420 -14.045 12.084 1.00 82.38 200 LEU A CA 1
ATOM 1515 C C . LEU A 1 200 ? -3.120 -14.356 12.839 1.00 82.38 200 LEU A C 1
ATOM 1517 O O . LEU A 1 200 ? -2.140 -13.619 12.720 1.00 82.38 200 LEU A O 1
ATOM 1521 N N . LEU A 1 201 ? -3.125 -15.451 13.599 1.00 81.56 201 LEU A N 1
ATOM 1522 C CA . LEU A 1 201 ? -1.980 -15.947 14.365 1.00 81.56 201 LEU A CA 1
ATOM 1523 C C . LEU A 1 201 ? -1.356 -17.189 13.713 1.00 81.56 201 LEU A C 1
ATOM 1525 O O . LEU A 1 201 ? -0.138 -17.280 13.620 1.00 81.56 201 LEU A O 1
ATOM 1529 N N . GLU A 1 202 ? -2.181 -18.138 13.262 1.00 82.38 202 GLU A N 1
ATOM 1530 C CA . GLU A 1 202 ? -1.742 -19.435 12.719 1.00 82.38 202 GLU A CA 1
ATOM 1531 C C . GLU A 1 202 ? -2.813 -20.011 11.774 1.00 82.38 202 GLU A C 1
ATOM 1533 O O . GLU A 1 202 ? -3.995 -19.702 11.924 1.00 82.38 202 GLU A O 1
ATOM 1538 N N . GLU A 1 203 ? -2.436 -20.879 10.829 1.00 83.31 203 GLU A N 1
ATOM 1539 C CA . GLU A 1 203 ? -3.371 -21.639 9.984 1.00 83.31 203 GLU A CA 1
ATOM 1540 C C . GLU A 1 203 ? -3.027 -23.131 9.994 1.00 83.31 203 GLU A C 1
ATOM 1542 O O . GLU A 1 203 ? -1.870 -23.516 9.842 1.00 83.31 203 GLU A O 1
ATOM 1547 N N . ARG A 1 204 ? -4.042 -23.988 10.161 1.00 84.56 204 ARG A N 1
ATOM 1548 C CA . ARG A 1 204 ? -3.876 -25.443 10.207 1.00 84.56 204 ARG A CA 1
ATOM 1549 C C . ARG A 1 204 ? -5.108 -26.169 9.679 1.00 84.56 204 ARG A C 1
ATOM 1551 O O . ARG A 1 204 ? -6.171 -26.127 10.292 1.00 84.56 204 ARG A O 1
ATOM 1558 N N . GLY A 1 205 ? -4.956 -26.878 8.559 1.00 83.19 205 GLY A N 1
ATOM 1559 C CA . GLY A 1 205 ? -5.978 -27.799 8.040 1.00 83.19 205 GLY A CA 1
ATOM 1560 C C . GLY A 1 205 ? -7.354 -27.161 7.799 1.00 83.19 205 GLY A C 1
ATOM 1561 O O . GLY A 1 205 ? -8.364 -27.737 8.194 1.00 83.19 205 GLY A O 1
ATOM 1562 N N . GLY A 1 206 ? -7.400 -25.959 7.212 1.00 86.25 206 GLY A N 1
ATOM 1563 C CA . GLY A 1 206 ? -8.649 -25.223 6.943 1.00 86.25 206 GLY A CA 1
ATOM 1564 C C . GLY A 1 206 ? -9.224 -24.452 8.140 1.00 86.25 206 GLY A C 1
ATOM 1565 O O . GLY A 1 206 ? -10.363 -23.977 8.085 1.00 86.25 206 GLY A O 1
ATOM 1566 N N . TRP A 1 207 ? -8.450 -24.335 9.221 1.00 95.88 207 TRP A N 1
ATOM 1567 C CA . TRP A 1 207 ? -8.767 -23.524 10.392 1.00 95.88 207 TRP A CA 1
ATOM 1568 C C . TRP A 1 207 ? -7.710 -22.451 10.603 1.00 95.88 207 TRP A C 1
ATOM 1570 O O . TRP A 1 207 ? -6.520 -22.696 10.418 1.00 95.88 207 TRP A O 1
ATOM 1580 N N . SER A 1 208 ? -8.148 -21.283 11.050 1.00 93.62 208 SER A N 1
ATOM 1581 C CA . SER A 1 208 ? -7.296 -20.140 11.354 1.00 93.62 208 SER A CA 1
ATOM 1582 C C . SER A 1 208 ? -7.375 -19.849 12.847 1.00 93.62 208 SER A C 1
ATOM 1584 O O . SER A 1 208 ? -8.467 -19.617 13.373 1.00 93.62 208 SER A O 1
ATOM 1586 N N . ARG A 1 209 ? -6.231 -19.855 13.534 1.00 94.50 209 ARG A N 1
ATOM 1587 C CA . ARG A 1 209 ? -6.114 -19.318 14.887 1.00 94.50 209 ARG A CA 1
ATOM 1588 C C . ARG A 1 209 ? -6.053 -17.805 14.791 1.00 94.50 209 ARG A C 1
ATOM 1590 O O . ARG A 1 209 ? -5.233 -17.259 14.052 1.00 94.50 209 ARG A O 1
ATOM 1597 N N . VAL A 1 210 ? -6.917 -17.135 15.531 1.00 93.06 210 VAL A N 1
ATOM 1598 C CA . VAL A 1 210 ? -7.113 -15.693 15.468 1.00 93.06 210 VAL A CA 1
ATOM 1599 C C . VAL A 1 210 ? -7.158 -15.080 16.859 1.00 93.06 210 VAL A C 1
ATOM 1601 O O . VAL A 1 210 ? -7.539 -15.744 17.824 1.00 93.06 210 VAL A O 1
ATOM 1604 N N . ARG A 1 211 ? -6.810 -13.796 16.938 1.00 90.69 211 ARG A N 1
ATOM 1605 C CA . ARG A 1 211 ? -7.108 -12.926 18.078 1.00 90.69 211 ARG A CA 1
ATOM 1606 C C . ARG A 1 211 ? -8.130 -11.881 17.648 1.00 90.69 211 ARG A C 1
ATOM 1608 O O . ARG A 1 211 ? -7.907 -11.183 16.660 1.00 90.69 211 ARG A O 1
ATOM 1615 N N . VAL A 1 212 ? -9.241 -11.775 18.366 1.00 89.75 212 VAL A N 1
ATOM 1616 C CA . VAL A 1 212 ? -10.271 -10.763 18.106 1.00 89.75 212 VAL A CA 1
ATOM 1617 C C . VAL A 1 212 ? -9.738 -9.394 18.522 1.00 89.75 212 VAL A C 1
ATOM 1619 O O . VAL A 1 212 ? -9.212 -9.226 19.622 1.00 89.75 212 VAL A O 1
ATOM 1622 N N . THR A 1 213 ? -9.848 -8.408 17.636 1.00 79.19 213 THR A N 1
ATOM 1623 C CA . THR A 1 213 ? -9.413 -7.034 17.919 1.00 79.19 213 THR A CA 1
ATOM 1624 C C . THR A 1 213 ? -10.563 -6.201 18.478 1.00 79.19 213 THR A C 1
ATOM 1626 O O . THR A 1 213 ? -11.691 -6.349 18.013 1.00 79.19 213 THR A O 1
ATOM 1629 N N . GLY A 1 214 ? -10.277 -5.273 19.397 1.00 64.00 214 GLY A N 1
ATOM 1630 C CA . GLY A 1 214 ? -11.275 -4.319 19.908 1.00 64.00 214 GLY A CA 1
ATOM 1631 C C . GLY A 1 214 ? -12.159 -4.832 21.054 1.00 64.00 214 GLY A C 1
ATOM 1632 O O . GLY A 1 214 ? -13.187 -4.224 21.325 1.00 64.00 214 GLY A O 1
ATOM 1633 N N . GLY A 1 215 ? -11.762 -5.921 21.721 1.00 66.81 215 GLY A N 1
ATOM 1634 C CA . GLY A 1 215 ? -12.396 -6.455 22.936 1.00 66.81 215 GLY A CA 1
ATOM 1635 C C . GLY A 1 215 ? -11.352 -7.004 23.917 1.00 66.81 215 GLY A C 1
ATOM 1636 O O . GLY A 1 215 ? -10.183 -6.628 23.828 1.00 66.81 215 GLY A O 1
ATOM 1637 N N . ASP A 1 216 ? -11.739 -7.947 24.781 1.00 78.12 216 ASP A N 1
ATOM 1638 C CA . ASP A 1 216 ? -10.917 -8.499 25.883 1.00 78.12 216 ASP A CA 1
ATOM 1639 C C . ASP A 1 216 ? -9.737 -9.394 25.438 1.00 78.12 216 ASP A C 1
ATOM 1641 O O . ASP A 1 216 ? -9.171 -10.155 26.220 1.00 78.12 216 ASP A O 1
ATOM 1645 N N . GLY A 1 217 ? -9.347 -9.326 24.163 1.00 76.56 217 GLY A N 1
ATOM 1646 C CA . GLY A 1 217 ? -8.225 -10.092 23.620 1.00 76.56 217 GLY A CA 1
ATOM 1647 C C . GLY A 1 217 ? -8.527 -11.572 23.378 1.00 76.56 217 GLY A C 1
ATOM 1648 O O . GLY A 1 217 ? -7.593 -12.371 23.342 1.00 76.56 217 GLY A O 1
ATOM 1649 N N . LEU A 1 218 ? -9.803 -11.933 23.189 1.00 91.75 218 LEU A N 1
ATOM 1650 C CA . LEU A 1 218 ? -10.247 -13.302 22.921 1.00 91.75 218 LEU A CA 1
ATOM 1651 C C . LEU A 1 218 ? -9.436 -13.959 21.793 1.00 91.75 218 LEU A C 1
ATOM 1653 O O . LEU A 1 218 ? -9.331 -13.432 20.680 1.00 91.75 218 LEU A O 1
ATOM 1657 N N . GLU A 1 219 ? -8.917 -15.151 22.073 1.00 95.56 219 GLU A N 1
ATOM 1658 C CA . GLU A 1 219 ? -8.230 -16.000 21.107 1.00 95.56 219 GLU A CA 1
ATOM 1659 C C . GLU A 1 219 ? -8.966 -17.311 20.875 1.00 95.56 219 GLU A C 1
ATOM 1661 O O . GLU A 1 219 ? -9.563 -17.894 21.777 1.00 95.56 219 GLU A O 1
ATOM 1666 N N . GLY A 1 220 ? -8.844 -17.826 19.658 1.00 96.75 220 GLY A N 1
ATOM 1667 C CA . GLY A 1 220 ? -9.357 -19.142 19.327 1.00 96.75 220 GLY A CA 1
ATOM 1668 C C . GLY A 1 220 ? -9.227 -19.457 17.851 1.00 96.75 220 GLY A C 1
ATOM 1669 O O . GLY A 1 220 ? -8.525 -18.786 17.102 1.00 96.75 220 GLY A O 1
ATOM 1670 N N . TRP A 1 221 ? -9.904 -20.512 17.435 1.00 97.94 221 TRP A N 1
ATOM 1671 C CA . TRP A 1 221 ? -9.870 -21.069 16.098 1.00 97.94 221 TRP A CA 1
ATOM 1672 C C . TRP A 1 221 ? -11.217 -20.887 15.418 1.00 97.94 221 TRP A C 1
ATOM 1674 O O . TRP A 1 221 ? -12.260 -21.250 15.963 1.00 97.94 221 TRP A O 1
ATOM 1684 N N . VAL A 1 222 ? -11.180 -20.374 14.196 1.00 97.44 222 VAL A N 1
ATOM 1685 C CA . VAL A 1 222 ? -12.338 -20.226 13.312 1.00 97.44 222 VAL A CA 1
ATOM 1686 C C . VAL A 1 222 ? -12.078 -20.982 12.012 1.00 97.44 222 VAL A C 1
ATOM 1688 O O . VAL A 1 222 ? -10.929 -21.243 11.655 1.00 97.44 222 VAL A O 1
ATOM 1691 N N . SER A 1 223 ? -13.130 -21.357 11.286 1.00 96.56 223 SER A N 1
ATOM 1692 C CA . SER A 1 223 ? -12.939 -21.946 9.957 1.00 96.56 223 SER A CA 1
ATOM 1693 C C . SER A 1 223 ? -12.442 -20.875 8.986 1.00 96.56 223 SER A C 1
ATOM 1695 O O . SER A 1 223 ? -13.073 -19.824 8.841 1.00 96.56 223 SER A O 1
ATOM 1697 N N . SER A 1 224 ? -11.337 -21.160 8.294 1.00 90.81 224 SER A N 1
ATOM 1698 C CA . SER A 1 224 ? -10.711 -20.235 7.342 1.00 90.81 224 SER A CA 1
ATOM 1699 C C . SER A 1 224 ? -11.643 -19.878 6.179 1.00 90.81 224 SER A C 1
ATOM 1701 O O . SER A 1 224 ? -11.533 -18.799 5.610 1.00 90.81 224 SER A O 1
ATOM 1703 N N . ALA A 1 225 ? -12.606 -20.750 5.860 1.00 91.50 225 ALA A N 1
ATOM 1704 C CA . ALA A 1 225 ? -13.586 -20.539 4.795 1.00 91.50 225 ALA A CA 1
ATOM 1705 C C . ALA A 1 225 ? -14.559 -19.374 5.065 1.00 91.50 225 ALA A C 1
ATOM 1707 O O . ALA A 1 225 ? -15.190 -18.867 4.139 1.00 91.50 225 ALA A O 1
ATOM 1708 N N . TYR A 1 226 ? -14.698 -18.951 6.325 1.00 95.50 226 TYR A N 1
ATOM 1709 C CA . TYR A 1 226 ? -15.670 -17.935 6.742 1.00 95.50 226 TYR A CA 1
ATOM 1710 C C . TYR A 1 226 ? -15.044 -16.607 7.152 1.00 95.50 226 TYR A C 1
ATOM 1712 O O . TYR A 1 226 ? -15.751 -15.710 7.617 1.00 95.50 226 TYR A O 1
ATOM 1720 N N . ILE A 1 227 ? -13.738 -16.466 6.955 1.00 90.69 227 ILE A N 1
ATOM 1721 C CA . ILE A 1 227 ? -13.024 -15.225 7.206 1.00 90.69 227 ILE A CA 1
ATOM 1722 C C . ILE A 1 227 ? -12.369 -14.742 5.918 1.00 90.69 227 ILE A C 1
ATOM 1724 O O . ILE A 1 227 ? -11.895 -15.537 5.109 1.00 90.69 227 ILE A O 1
ATOM 1728 N N . ARG A 1 228 ? -12.368 -13.432 5.700 1.00 81.88 228 ARG A N 1
ATOM 1729 C CA . ARG A 1 228 ? -11.816 -12.811 4.489 1.00 81.88 228 ARG A CA 1
ATOM 1730 C C . ARG A 1 228 ? -10.688 -11.883 4.863 1.00 81.88 228 ARG A C 1
ATOM 1732 O O . ARG A 1 228 ? -10.707 -11.342 5.959 1.00 81.88 228 ARG A O 1
ATOM 1739 N N . LEU A 1 229 ? -9.704 -11.741 3.985 1.00 67.12 229 LEU A N 1
ATOM 1740 C CA . LEU A 1 229 ? -8.664 -10.731 4.149 1.00 67.12 229 LEU A CA 1
ATOM 1741 C C . LEU A 1 229 ? -9.305 -9.332 4.158 1.00 67.12 229 LEU A C 1
ATOM 1743 O O . LEU A 1 229 ? -10.301 -9.129 3.454 1.00 67.12 229 LEU A O 1
ATOM 1747 N N . VAL A 1 230 ? -8.792 -8.450 5.023 1.00 59.38 230 VAL A N 1
ATOM 1748 C CA . VAL A 1 230 ? -9.230 -7.052 5.161 1.00 59.38 230 VAL A CA 1
ATOM 1749 C C . VAL A 1 230 ? -8.082 -6.104 5.409 1.00 59.38 230 VAL A C 1
ATOM 1751 O O . VAL A 1 230 ? -7.069 -6.534 6.011 1.00 59.38 230 VAL A O 1
#